Protein AF-0000000066664660 (afdb_homodimer)

Foldseek 3Di:
DFLVLFPDWDKDWDDPVLQDPVQWRDPVVVVVVVVCRVLVLLCVLLVDNPVPDQKDWDWDDKDKDFDAIHHPGWIKIKGWAWADDDFFKTKIKIWIWTDDPNGTHTGMIMIIMTGIAGPPPRHGGGDDPSSSVSRVVRHD/DFLVLFPDWDKDWDDPVLQDPVQWRDPVVVVVVVVCRVLVLLCVLLVDNPVPDQKDWDWDDKDKDFDAIHHPGWIKIKGWAWADDDFFKTKIKIWIWTDDPHGTHTGMIMIIMTGIAGPPPRHGGGDDPSSSVSRVVRHD

Secondary structure (DSSP, 8-state):
--GGG-SEEEEEE--GGGB-TTSSB-HHHHHHHHHHHHHHHHHHHHTS-GGGSSEEEEEEEEEEEE-S---TT-EEEEEEEEEEE-SSEEEEEEEEEEEETTEEEEEEEEEEEEEEEETTT--B-PPPHHHHHHHHTTB-/--GGG-SEEEEEE--GGGB-TTSSB-HHHHHHHHHHHHHHHHHHHHTS-GGGSSEEEEEEEEEEEE-S---TT-EEEEEEEEEEE-SSEEEEEEEEEEEETTEEEEEEEEEEEEEEEETTT--B-PPPHHHHHHHHTTB-

InterPro domains:
  IPR029069 HotDog domain superfamily [SSF54637] (4-136)
  IPR050563 4-hydroxybenzoyl-CoA thioesterase [PTHR31793] (8-135)

Radius of gyration: 19.33 Å; Cα contacts (8 Å, |Δi|>4): 594; chains: 2; bounding box: 51×51×38 Å

Nearest PDB structures (foldseek):
  5vpj-assembly1_A  TM=9.210E-01  e=1.682E-09  Actinomadura verrucosospora
  5vpj-assembly2_G  TM=9.086E-01  e=1.016E-09  Actinomadura verrucosospora
  5vpj-assembly2_H  TM=9.085E-01  e=9.609E-10  Actinomadura verrucosospora
  5vpj-assembly3_L  TM=8.983E-01  e=1.779E-09  Actinomadura verrucosospora
  2nuj-assembly1_A  TM=8.524E-01  e=1.881E-09  Jannaschia

Sequence (280 aa):
MTQQQYPVLWPMPTRWADNDHYGHVNNVTYYSYFDTAVNAWLMHATGTDIRELPALGVVAQTSCQYVGSLSFPDRLQVGLRISRLGRSSITYDLAIFREADNDLELAATGTFVHVYVDAESRKPVEIPAVIRTAAAQLTTMTQQQYPVLWPMPTRWADNDHYGHVNNVTYYSYFDTAVNAWLMHATGTDIRELPALGVVAQTSCQYVGSLSFPDRLQVGLRISRLGRSSITYDLAIFREADNDLELAATGTFVHVYVDAESRKPVEIPAVIRTAAAQLTT

Organism: Nocardia brasiliensis (strain ATCC 700358 / HUJEG-1) (NCBI:txid1133849)

pLDDT: mean 96.93, std 3.2, range [77.62, 98.94]

Structure (mmCIF, N/CA/C/O backbone):
data_AF-0000000066664660-model_v1
#
loop_
_entity.id
_entity.type
_entity.pdbx_description
1 polymer 'Putative acyl-CoA hydrolase'
#
loop_
_atom_site.group_PDB
_atom_site.id
_atom_site.type_symbol
_atom_site.label_atom_id
_atom_site.label_alt_id
_atom_site.label_comp_id
_atom_site.label_asym_id
_atom_site.label_entity_id
_atom_site.label_seq_id
_atom_site.pdbx_PDB_ins_code
_atom_site.Cartn_x
_atom_site.Cartn_y
_atom_site.Cartn_z
_atom_site.occupancy
_atom_site.B_iso_or_equiv
_atom_site.auth_seq_id
_atom_site.auth_comp_id
_atom_site.auth_asym_id
_atom_site.auth_atom_id
_atom_site.pdbx_PDB_model_num
ATOM 1 N N . MET A 1 1 ? 15.758 -14.43 2.016 1 77.62 1 MET A N 1
ATOM 2 C CA . MET A 1 1 ? 14.57 -14.805 1.255 1 77.62 1 MET A CA 1
ATOM 3 C C . MET A 1 1 ? 14.898 -14.969 -0.225 1 77.62 1 MET A C 1
ATOM 5 O O . MET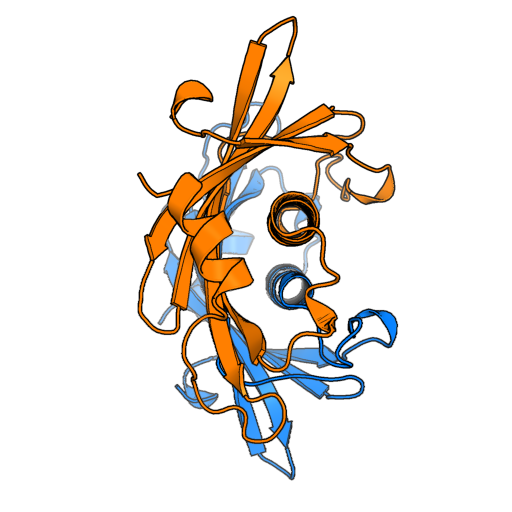 A 1 1 ? 15.422 -14.047 -0.857 1 77.62 1 MET A O 1
ATOM 9 N N . THR A 1 2 ? 14.641 -16.25 -0.696 1 89.44 2 THR A N 1
ATOM 10 C CA . THR A 1 2 ? 14.984 -16.562 -2.078 1 89.44 2 THR A CA 1
ATOM 11 C C . THR A 1 2 ? 13.742 -16.984 -2.857 1 89.44 2 THR A C 1
ATOM 13 O O . THR A 1 2 ? 12.695 -17.25 -2.27 1 89.44 2 THR A O 1
ATOM 16 N N . GLN A 1 3 ? 13.898 -16.938 -4.152 1 91.31 3 GLN A N 1
ATOM 17 C CA . GLN A 1 3 ? 12.797 -17.266 -5.047 1 91.31 3 GLN A CA 1
ATOM 18 C C . GLN A 1 3 ? 12.32 -18.703 -4.816 1 91.31 3 GLN A C 1
ATOM 20 O O . GLN A 1 3 ? 11.164 -19.031 -5.098 1 91.31 3 GLN A O 1
ATOM 25 N N . GLN A 1 4 ? 13.117 -19.547 -4.281 1 93 4 GLN A N 1
ATOM 26 C CA . GLN A 1 4 ? 12.781 -20.953 -4.094 1 93 4 GLN A CA 1
ATOM 27 C C . GLN A 1 4 ? 11.695 -21.125 -3.035 1 93 4 GLN A C 1
ATOM 29 O O . GLN A 1 4 ? 11.047 -22.188 -2.963 1 93 4 GLN A O 1
ATOM 34 N N . GLN A 1 5 ? 11.516 -20.125 -2.271 1 95.38 5 GLN A N 1
ATOM 35 C CA . GLN A 1 5 ? 10.555 -20.188 -1.18 1 95.38 5 GLN A CA 1
ATOM 36 C C . GLN A 1 5 ? 9.133 -19.938 -1.683 1 95.38 5 GLN A C 1
ATOM 38 O O . GLN A 1 5 ? 8.172 -20.047 -0.923 1 95.38 5 GLN A O 1
ATOM 43 N N . TYR A 1 6 ? 9.023 -19.609 -2.947 1 97.75 6 TYR A N 1
ATOM 44 C CA . TYR A 1 6 ? 7.727 -19.234 -3.506 1 97.75 6 TYR A CA 1
ATOM 45 C C . TYR A 1 6 ? 7.316 -20.188 -4.621 1 97.75 6 TYR A C 1
ATOM 47 O O . TYR A 1 6 ? 7.902 -20.172 -5.707 1 97.75 6 TYR A O 1
ATOM 55 N N . PRO A 1 7 ? 6.305 -20.953 -4.398 1 97.62 7 PRO A N 1
ATOM 56 C CA . PRO A 1 7 ? 5.879 -21.953 -5.387 1 97.62 7 PRO A CA 1
ATOM 57 C C . PRO A 1 7 ? 5.367 -21.312 -6.68 1 97.62 7 PRO A C 1
ATOM 59 O O . PRO A 1 7 ? 5.324 -21.984 -7.719 1 97.62 7 PRO A O 1
ATOM 62 N N . VAL A 1 8 ? 4.914 -20.078 -6.664 1 98.19 8 VAL A N 1
ATOM 63 C CA . VAL A 1 8 ? 4.457 -19.344 -7.84 1 98.19 8 VAL A CA 1
ATOM 64 C C . VAL A 1 8 ? 5.344 -18.125 -8.062 1 98.19 8 VAL A C 1
ATOM 66 O O . VAL A 1 8 ? 5.664 -17.406 -7.113 1 98.19 8 VAL A O 1
ATOM 69 N N . LEU A 1 9 ? 5.801 -17.938 -9.227 1 98.31 9 LEU A N 1
ATOM 70 C CA . LEU A 1 9 ? 6.406 -16.703 -9.719 1 98.31 9 LEU A CA 1
ATOM 71 C C . LEU A 1 9 ? 5.605 -16.125 -10.875 1 98.31 9 LEU A C 1
ATOM 73 O O . LEU A 1 9 ? 5.574 -16.703 -11.969 1 98.31 9 LEU A O 1
ATOM 77 N N . TRP A 1 10 ? 4.941 -15.008 -10.625 1 98.62 10 TRP A N 1
ATOM 78 C CA . TRP A 1 10 ? 4.07 -14.359 -11.609 1 98.62 10 TRP A CA 1
ATOM 79 C C . TRP A 1 10 ? 4.801 -13.227 -12.32 1 98.62 10 TRP A C 1
ATOM 81 O O . TRP A 1 10 ? 5.227 -12.258 -11.688 1 98.62 10 TRP A O 1
ATOM 91 N N . PRO A 1 11 ? 4.914 -13.305 -13.68 1 98.25 11 PRO A N 1
ATOM 92 C CA . PRO A 1 11 ? 5.617 -12.234 -14.391 1 98.25 11 PRO A CA 1
ATOM 93 C C . PRO A 1 11 ? 4.891 -10.898 -14.305 1 98.25 11 PRO A C 1
ATOM 95 O O . PRO A 1 11 ? 3.66 -10.844 -14.406 1 98.25 11 PRO A O 1
ATOM 98 N N . MET A 1 12 ? 5.676 -9.844 -14.07 1 97.62 12 MET A N 1
ATOM 99 C CA . MET A 1 12 ? 5.129 -8.5 -13.891 1 97.62 12 MET A CA 1
ATOM 100 C C . MET A 1 12 ? 6.027 -7.457 -14.547 1 97.62 12 MET A C 1
ATOM 102 O O . MET A 1 12 ? 7.07 -7.098 -14 1 97.62 12 MET A O 1
ATOM 106 N N . PRO A 1 13 ? 5.684 -6.961 -15.711 1 94.75 13 PRO A N 1
ATOM 107 C CA . PRO A 1 13 ? 6.492 -5.879 -16.266 1 94.75 13 PRO A CA 1
ATOM 108 C C . PRO A 1 13 ? 6.242 -4.539 -15.586 1 94.75 13 PRO A C 1
ATOM 110 O O . PRO A 1 13 ? 5.164 -4.32 -15.023 1 94.75 13 PRO A O 1
ATOM 113 N N . THR A 1 14 ? 7.246 -3.658 -15.602 1 98.5 14 THR A N 1
ATOM 114 C CA . THR A 1 14 ? 7.047 -2.271 -15.195 1 98.5 14 THR A CA 1
ATOM 115 C C . THR A 1 14 ? 6.488 -1.446 -16.359 1 98.5 14 THR A C 1
ATOM 117 O O . THR A 1 14 ? 6.59 -1.852 -17.516 1 98.5 14 THR A O 1
ATOM 120 N N . ARG A 1 15 ? 5.867 -0.389 -16.094 1 98.31 15 ARG A N 1
ATOM 121 C CA . ARG A 1 15 ? 5.359 0.571 -17.062 1 98.31 15 ARG A CA 1
ATOM 122 C C . ARG A 1 15 ? 6.078 1.911 -16.938 1 98.31 15 ARG A C 1
ATOM 124 O O . ARG A 1 15 ? 6.586 2.248 -15.867 1 98.31 15 ARG A O 1
ATOM 131 N N . TRP A 1 16 ? 6.043 2.719 -17.984 1 98.12 16 TRP A N 1
ATOM 132 C CA . TRP A 1 16 ? 6.668 4.039 -18 1 98.12 16 TRP A CA 1
ATOM 133 C C . TRP A 1 16 ? 6.172 4.895 -16.844 1 98.12 16 TRP A C 1
ATOM 135 O O . TRP A 1 16 ? 6.969 5.547 -16.156 1 98.12 16 TRP A O 1
ATOM 145 N N . ALA A 1 17 ? 4.934 4.84 -16.484 1 97.88 17 ALA A N 1
ATOM 146 C CA . ALA A 1 17 ? 4.297 5.711 -15.5 1 97.88 17 ALA A CA 1
ATOM 147 C C . ALA A 1 17 ? 4.535 5.203 -14.086 1 97.88 17 ALA A C 1
ATOM 149 O O . ALA A 1 17 ? 4.141 5.852 -13.109 1 97.88 17 ALA A O 1
ATOM 150 N N . ASP A 1 18 ? 5.211 4.035 -13.938 1 98.62 18 ASP A N 1
ATOM 151 C CA . ASP A 1 18 ? 5.477 3.494 -12.609 1 98.62 18 ASP A CA 1
ATOM 152 C C . ASP A 1 18 ? 6.543 4.316 -11.883 1 98.62 18 ASP A C 1
ATOM 154 O O . ASP A 1 18 ? 6.586 4.336 -10.648 1 98.62 18 ASP A O 1
ATOM 158 N N . ASN A 1 19 ? 7.43 4.973 -12.703 1 98.38 19 ASN A N 1
ATOM 159 C CA . ASN A 1 19 ? 8.508 5.766 -12.125 1 98.38 19 ASN A CA 1
ATOM 160 C C . ASN A 1 19 ? 8.016 7.117 -11.633 1 98.38 19 ASN A C 1
ATOM 162 O O . ASN A 1 19 ? 7.191 7.762 -12.289 1 98.38 19 ASN A O 1
ATOM 166 N N . ASP A 1 20 ? 8.562 7.469 -10.461 1 96.56 20 ASP A N 1
ATOM 167 C CA . ASP A 1 20 ? 8.211 8.789 -9.953 1 96.56 20 ASP A CA 1
ATOM 168 C C . ASP A 1 20 ? 9.32 9.797 -10.227 1 96.56 20 ASP A C 1
ATOM 170 O O . ASP A 1 20 ? 10.164 9.586 -11.102 1 96.56 20 ASP A O 1
ATOM 174 N N . HIS A 1 21 ? 9.258 10.969 -9.523 1 92.19 21 HIS A N 1
ATOM 175 C CA . HIS A 1 21 ? 10.156 12.086 -9.773 1 92.19 21 HIS A CA 1
ATOM 176 C C . HIS A 1 21 ? 11.609 11.688 -9.555 1 92.19 21 HIS A C 1
ATOM 178 O O . HIS A 1 21 ? 12.523 12.32 -10.094 1 92.19 21 HIS A O 1
ATOM 184 N N . TYR A 1 22 ? 11.875 10.586 -8.828 1 91.81 22 TYR A N 1
ATOM 185 C CA . TYR A 1 22 ? 13.242 10.164 -8.539 1 91.81 22 TYR A CA 1
ATOM 186 C C . TYR A 1 22 ? 13.727 9.133 -9.555 1 91.81 22 TYR A C 1
ATOM 188 O O . TYR A 1 22 ? 14.836 8.609 -9.438 1 91.81 22 TYR A O 1
ATOM 196 N N . GLY A 1 23 ? 12.836 8.789 -10.523 1 94.56 23 GLY A N 1
ATOM 197 C CA . GLY A 1 23 ? 13.219 7.859 -11.578 1 94.56 23 GLY A CA 1
ATOM 198 C C . GLY A 1 23 ? 13.125 6.406 -11.156 1 94.56 23 GLY A C 1
ATOM 199 O O . GLY A 1 23 ? 13.672 5.523 -11.82 1 94.56 23 GLY A O 1
ATOM 200 N N . HIS A 1 24 ? 12.516 6.191 -10.008 1 96.94 24 HIS A N 1
ATOM 201 C CA . HIS A 1 24 ? 12.289 4.844 -9.492 1 96.94 24 HIS A CA 1
ATOM 202 C C . HIS A 1 24 ? 10.805 4.527 -9.398 1 96.94 24 HIS A C 1
ATOM 204 O O . HIS A 1 24 ? 9.969 5.438 -9.352 1 96.94 24 HIS A O 1
ATOM 210 N N . VAL A 1 25 ? 10.484 3.277 -9.391 1 98.56 25 VAL A N 1
ATOM 211 C CA . VAL A 1 25 ? 9.102 2.873 -9.172 1 98.56 25 VAL A CA 1
ATOM 212 C C . VAL A 1 25 ? 8.617 3.398 -7.82 1 98.56 25 VAL A C 1
ATOM 214 O O . VAL A 1 25 ? 9.258 3.172 -6.793 1 98.56 25 VAL A O 1
ATOM 217 N N . ASN A 1 26 ? 7.523 4.07 -7.801 1 98.5 26 ASN A N 1
ATOM 218 C CA . ASN A 1 26 ? 6.938 4.609 -6.578 1 98.5 26 ASN A CA 1
ATOM 219 C C . ASN A 1 26 ? 6.496 3.496 -5.633 1 98.5 26 ASN A C 1
ATOM 221 O O . ASN A 1 26 ? 5.973 2.469 -6.074 1 98.5 26 ASN A O 1
ATOM 225 N N . ASN A 1 27 ? 6.688 3.748 -4.355 1 98.44 27 ASN A N 1
ATOM 226 C CA . ASN A 1 27 ? 6.344 2.756 -3.34 1 98.44 27 ASN A CA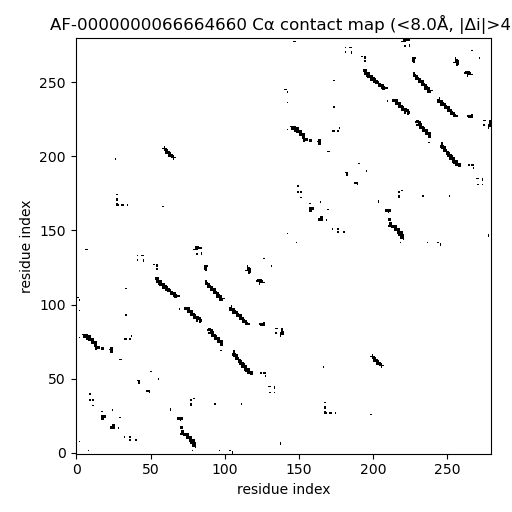 1
ATOM 227 C C . ASN A 1 27 ? 4.895 2.299 -3.473 1 98.44 27 ASN A C 1
ATOM 229 O O . ASN A 1 27 ? 4.578 1.14 -3.197 1 98.44 27 ASN A O 1
ATOM 233 N N . VAL A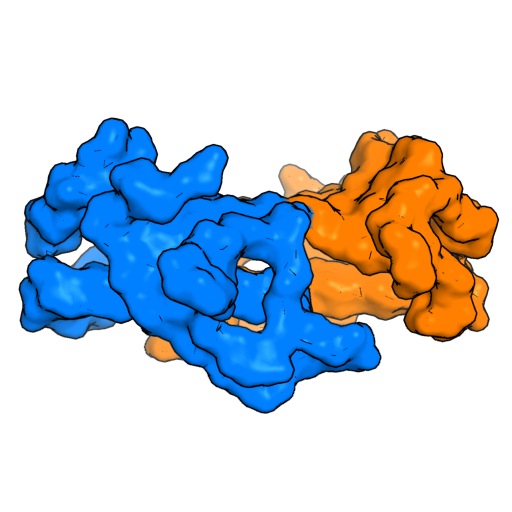 1 28 ? 3.98 3.15 -3.867 1 98.75 28 VAL A N 1
ATOM 234 C CA . VAL A 1 28 ? 2.562 2.842 -4.016 1 98.75 28 VAL A CA 1
ATOM 235 C C . VAL A 1 28 ? 2.379 1.751 -5.07 1 98.75 28 VAL A C 1
ATOM 237 O O . VAL A 1 28 ? 1.567 0.839 -4.895 1 98.75 28 VAL A O 1
ATOM 240 N N . THR A 1 29 ? 3.131 1.832 -6.125 1 98.81 29 THR A N 1
ATOM 241 C CA . THR A 1 29 ? 2.979 0.97 -7.293 1 98.81 29 THR A CA 1
ATOM 242 C C . THR A 1 29 ? 3.273 -0.483 -6.934 1 98.81 29 THR A C 1
ATOM 244 O O . THR A 1 29 ? 2.684 -1.401 -7.504 1 98.81 29 THR A O 1
ATOM 247 N N . TYR A 1 30 ? 4.141 -0.744 -5.945 1 98.88 30 TYR A N 1
ATOM 248 C CA . TYR A 1 30 ? 4.449 -2.1 -5.504 1 98.88 30 TYR A CA 1
ATOM 249 C C . TYR A 1 30 ? 3.178 -2.85 -5.121 1 98.88 30 TYR A C 1
ATOM 251 O O . TYR A 1 30 ? 3.037 -4.039 -5.422 1 98.88 30 TYR A O 1
ATOM 259 N N . TYR A 1 31 ? 2.256 -2.152 -4.512 1 98.88 31 TYR A N 1
ATOM 260 C CA . TYR A 1 31 ? 1.005 -2.777 -4.098 1 98.88 31 TYR A CA 1
ATOM 261 C C . TYR A 1 31 ? 0.148 -3.135 -5.309 1 98.88 31 TYR A C 1
ATOM 263 O O . TYR A 1 31 ? -0.639 -4.082 -5.258 1 98.88 31 TYR A O 1
ATOM 271 N N . SER A 1 32 ? 0.242 -2.361 -6.379 1 98.69 32 SER A N 1
ATOM 272 C CA . SER A 1 32 ? -0.466 -2.736 -7.598 1 98.69 32 SER A CA 1
ATOM 273 C C . SER A 1 32 ? 0.069 -4.047 -8.164 1 98.69 32 SER A C 1
ATOM 275 O O . SER A 1 32 ? -0.686 -4.836 -8.742 1 98.69 32 SER A O 1
ATOM 277 N N . TYR A 1 33 ? 1.39 -4.258 -8 1 98.88 33 TYR A N 1
ATOM 278 C CA . TYR A 1 33 ? 1.966 -5.531 -8.414 1 98.88 33 TYR A CA 1
ATOM 279 C C . TYR A 1 33 ? 1.41 -6.68 -7.586 1 98.88 33 TYR A C 1
ATOM 281 O O . TYR A 1 33 ? 1.044 -7.727 -8.133 1 98.88 33 TYR A O 1
ATOM 289 N N . PHE A 1 34 ? 1.324 -6.488 -6.23 1 98.81 34 PHE A N 1
ATOM 290 C CA . PHE A 1 34 ? 0.75 -7.496 -5.352 1 98.81 34 PHE A CA 1
ATOM 291 C C . PHE A 1 34 ? -0.686 -7.812 -5.754 1 98.81 34 PHE A C 1
ATOM 293 O O . PHE A 1 34 ? -1.033 -8.977 -5.973 1 98.81 34 PHE A O 1
ATOM 300 N N . ASP A 1 35 ? -1.459 -6.746 -5.855 1 98.5 35 ASP A N 1
ATOM 301 C CA . ASP A 1 35 ? -2.879 -6.848 -6.18 1 98.5 35 ASP A CA 1
ATOM 302 C C . ASP A 1 35 ? -3.09 -7.594 -7.496 1 98.5 35 ASP A C 1
ATOM 304 O O . ASP A 1 35 ? -3.871 -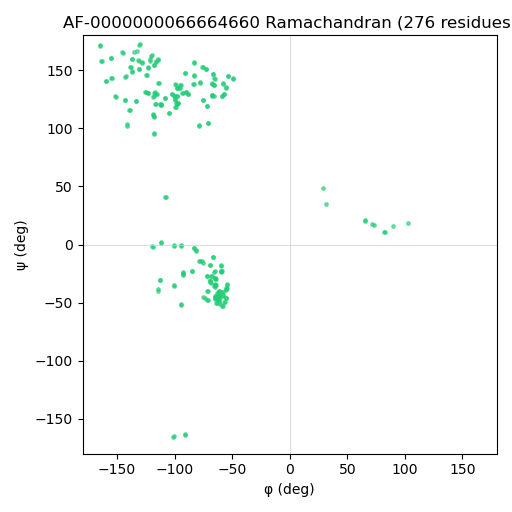8.547 -7.559 1 98.5 35 ASP A O 1
ATOM 308 N N . THR A 1 36 ? -2.389 -7.207 -8.523 1 98.38 36 THR A N 1
ATOM 309 C CA . THR A 1 36 ? -2.51 -7.801 -9.852 1 98.38 36 THR A CA 1
ATOM 310 C C . THR A 1 36 ? -2.08 -9.266 -9.828 1 98.38 36 THR A C 1
ATOM 312 O O . THR A 1 36 ? -2.787 -10.133 -10.352 1 98.38 36 THR A O 1
ATOM 315 N N . ALA A 1 37 ? -0.934 -9.578 -9.195 1 98.75 37 ALA A N 1
ATOM 316 C CA . ALA A 1 37 ? -0.397 -10.938 -9.188 1 98.75 37 ALA A CA 1
ATOM 317 C C . ALA A 1 37 ? -1.345 -11.898 -8.477 1 98.75 37 ALA A C 1
ATOM 319 O O . ALA A 1 37 ? -1.631 -12.984 -8.984 1 98.75 37 ALA A O 1
ATOM 320 N N . VAL A 1 38 ? -1.839 -11.516 -7.293 1 98.56 38 VAL A N 1
ATOM 321 C CA . VAL A 1 38 ? -2.719 -12.367 -6.504 1 98.56 38 VAL A CA 1
ATOM 322 C C . VAL A 1 38 ? -3.992 -12.672 -7.293 1 98.56 38 VAL A C 1
ATOM 324 O O . VAL A 1 38 ? -4.367 -13.828 -7.465 1 98.56 38 VAL A O 1
ATOM 327 N N . ASN A 1 39 ? -4.613 -11.609 -7.801 1 98.06 39 ASN A N 1
ATOM 328 C CA . ASN A 1 39 ? -5.898 -11.797 -8.469 1 98.06 39 ASN A CA 1
ATOM 329 C C . ASN A 1 39 ? -5.734 -12.5 -9.812 1 98.06 39 ASN A C 1
ATOM 331 O O . ASN A 1 39 ? -6.566 -13.336 -10.188 1 98.06 39 ASN A O 1
ATOM 335 N N . ALA A 1 40 ? -4.688 -12.156 -10.57 1 98.31 40 ALA A N 1
ATOM 336 C CA . ALA A 1 40 ? -4.418 -12.844 -11.828 1 98.31 40 ALA A CA 1
ATOM 337 C C . ALA A 1 40 ? -4.145 -14.328 -11.602 1 98.31 40 ALA A C 1
ATOM 339 O O . ALA A 1 40 ? -4.652 -15.18 -12.336 1 98.31 40 ALA A O 1
ATOM 340 N N . TRP A 1 41 ? -3.354 -14.656 -10.578 1 98.69 41 TRP A N 1
ATOM 341 C CA . TRP A 1 41 ? -3.074 -16.047 -10.273 1 98.69 41 TRP A CA 1
ATOM 342 C C . TRP A 1 41 ? -4.352 -16.797 -9.898 1 98.69 41 TRP A C 1
ATOM 344 O O . TRP A 1 41 ? -4.582 -17.906 -10.352 1 98.69 41 TRP A O 1
ATOM 354 N N . LEU A 1 42 ? -5.156 -16.188 -9.008 1 98.25 42 LEU A N 1
ATOM 355 C CA . LEU A 1 42 ? -6.406 -16.828 -8.602 1 98.25 42 LEU A CA 1
ATOM 356 C C . LEU A 1 42 ? -7.27 -17.156 -9.812 1 98.25 42 LEU A C 1
ATOM 358 O O . LEU A 1 42 ? -7.84 -18.234 -9.898 1 98.25 42 LEU A O 1
ATOM 362 N N . MET A 1 43 ? -7.402 -16.172 -10.734 1 98.19 43 MET A N 1
ATOM 363 C CA . MET A 1 43 ? -8.203 -16.422 -11.93 1 98.19 43 MET A CA 1
ATOM 364 C C . MET A 1 43 ? -7.613 -17.547 -12.766 1 98.19 43 MET A C 1
ATOM 366 O O . MET A 1 43 ? -8.344 -18.406 -13.273 1 98.19 43 MET A O 1
ATOM 370 N N . HIS A 1 44 ? -6.324 -17.547 -12.898 1 98.44 44 HIS A N 1
ATOM 371 C CA . HIS A 1 44 ? -5.629 -18.594 -13.648 1 98.44 44 HIS A CA 1
ATOM 372 C C . HIS A 1 44 ? -5.812 -19.953 -12.992 1 98.44 44 HIS A C 1
ATOM 374 O O . HIS A 1 44 ? -6.207 -20.922 -13.648 1 98.44 44 HIS A O 1
ATOM 380 N N . ALA A 1 45 ? -5.566 -20.062 -11.711 1 98.12 45 ALA A N 1
ATOM 381 C CA . ALA A 1 45 ? -5.559 -21.312 -10.969 1 98.12 45 ALA A CA 1
ATOM 382 C C . ALA A 1 45 ? -6.965 -21.906 -10.867 1 98.12 45 ALA A C 1
ATOM 384 O O . ALA A 1 45 ? -7.137 -23.125 -10.844 1 98.12 45 ALA A O 1
ATOM 385 N N . THR A 1 46 ? -7.961 -21.047 -10.797 1 97.62 46 THR A N 1
ATOM 386 C CA . THR A 1 46 ? -9.328 -21.516 -10.609 1 97.62 46 THR A CA 1
ATOM 387 C C . THR A 1 46 ? -10.023 -21.703 -11.953 1 97.62 46 THR A C 1
ATOM 389 O O . THR A 1 46 ? -11.023 -22.422 -12.039 1 97.62 46 THR A O 1
ATOM 392 N N . GLY A 1 47 ? -9.57 -21.031 -12.961 1 97.56 47 GLY A N 1
ATOM 393 C CA . GLY A 1 47 ? -10.211 -21.062 -14.266 1 97.56 47 GLY A CA 1
ATOM 394 C C . GLY A 1 47 ? -11.531 -20.328 -14.305 1 97.56 47 GLY A C 1
ATOM 395 O O . GLY A 1 47 ? -12.383 -20.594 -15.156 1 97.56 47 GLY A O 1
ATOM 396 N N . THR A 1 48 ? -11.773 -19.469 -13.328 1 95.38 48 THR A N 1
ATOM 397 C CA . THR A 1 48 ? -13.031 -18.734 -13.25 1 95.38 48 THR A CA 1
ATOM 398 C C . THR A 1 48 ? -12.781 -17.25 -13.023 1 95.38 48 THR A C 1
ATOM 400 O O . THR A 1 48 ? -11.719 -16.859 -12.531 1 95.38 48 THR A O 1
ATOM 403 N N . ASP A 1 49 ? -13.711 -16.422 -13.516 1 96.38 49 ASP A N 1
ATOM 404 C CA . ASP A 1 49 ? -13.703 -15.016 -13.141 1 96.38 49 ASP A CA 1
ATOM 405 C C . ASP A 1 49 ? -14.133 -14.828 -11.688 1 96.38 49 ASP A C 1
ATOM 407 O O . ASP A 1 49 ? -15.32 -14.906 -11.367 1 96.38 49 ASP A O 1
ATOM 411 N N . ILE A 1 50 ? -13.148 -14.547 -10.82 1 93.75 50 ILE A N 1
ATOM 412 C CA . ILE A 1 50 ? -13.367 -14.531 -9.383 1 93.75 50 ILE A CA 1
ATOM 413 C C . ILE A 1 50 ? -14.312 -13.383 -9.016 1 93.75 50 ILE A C 1
ATOM 415 O O . ILE A 1 50 ? -14.867 -13.359 -7.914 1 93.75 50 ILE A O 1
ATOM 419 N N . ARG A 1 51 ? -14.625 -12.484 -9.883 1 92.94 51 ARG A N 1
ATOM 420 C CA . ARG A 1 51 ? -15.516 -11.359 -9.641 1 92.94 51 ARG A CA 1
ATOM 421 C C . ARG A 1 51 ? -16.984 -11.797 -9.695 1 92.94 51 ARG A C 1
ATOM 423 O O . ARG A 1 51 ? -17.875 -11.07 -9.258 1 92.94 51 ARG A O 1
ATOM 430 N N . GLU A 1 52 ? -17.188 -12.945 -10.203 1 91.38 52 GLU A N 1
ATOM 431 C CA . GLU A 1 52 ? -18.547 -13.461 -10.406 1 91.38 52 GLU A CA 1
ATOM 432 C C . GLU A 1 52 ? -18.938 -14.438 -9.305 1 91.38 52 GLU A C 1
ATOM 434 O O . GLU A 1 52 ? -20.047 -14.953 -9.289 1 91.38 52 GLU A O 1
ATOM 439 N N . LEU A 1 53 ? -18.047 -14.664 -8.43 1 92.75 53 LEU A N 1
ATOM 440 C CA . LEU A 1 53 ? -18.359 -15.547 -7.305 1 92.75 53 LEU A CA 1
ATOM 441 C C . LEU A 1 53 ? -19.297 -14.867 -6.32 1 92.75 53 LEU A C 1
ATOM 443 O O . LEU A 1 53 ? -19.297 -13.641 -6.207 1 92.75 53 LEU A O 1
ATOM 447 N N . PRO A 1 54 ? -20.078 -15.68 -5.66 1 91.75 54 PRO A N 1
ATOM 448 C CA . PRO A 1 54 ? -21.016 -15.094 -4.699 1 91.75 54 PRO A CA 1
ATOM 449 C C . PRO A 1 54 ? -20.312 -14.414 -3.527 1 91.75 54 PRO A C 1
ATOM 451 O O . PRO A 1 54 ? -20.875 -13.508 -2.904 1 91.75 54 PRO A O 1
ATOM 454 N N . ALA A 1 55 ? -19.141 -14.875 -3.176 1 95.25 55 ALA A N 1
ATOM 455 C CA . ALA A 1 55 ? -18.344 -14.266 -2.109 1 95.25 55 ALA A CA 1
ATOM 456 C C . ALA A 1 55 ? -17.281 -13.352 -2.68 1 95.25 55 ALA A C 1
ATOM 458 O O . ALA A 1 55 ? -16.625 -13.68 -3.678 1 95.25 55 ALA A O 1
ATOM 459 N N . LEU A 1 56 ? -17.125 -12.188 -2.031 1 93.88 56 LEU A N 1
ATOM 460 C CA . LEU A 1 56 ? -16.109 -11.211 -2.41 1 93.88 56 LEU A CA 1
ATOM 461 C C . LEU A 1 56 ? -14.883 -11.344 -1.517 1 93.88 56 LEU A C 1
ATOM 463 O O . LEU A 1 56 ? -15.008 -11.469 -0.296 1 93.88 56 LEU A O 1
ATOM 467 N N . GLY A 1 57 ? -13.727 -11.461 -2.111 1 96.56 57 GLY A N 1
ATOM 468 C CA . GLY A 1 57 ? -12.492 -11.32 -1.348 1 96.56 57 GLY A CA 1
ATOM 469 C C . GLY A 1 57 ? -12.117 -9.883 -1.067 1 96.56 57 GLY A C 1
ATOM 470 O O . GLY A 1 57 ? -11.555 -9.203 -1.929 1 96.56 57 GLY A O 1
ATOM 471 N N . VAL A 1 58 ? -12.336 -9.367 0.106 1 97.31 58 VAL A N 1
ATOM 472 C CA . VAL A 1 58 ? -12.031 -7.984 0.467 1 97.31 58 VAL A CA 1
ATOM 473 C C . VAL A 1 58 ? -10.648 -7.914 1.122 1 97.31 58 VAL A C 1
ATOM 475 O O . VAL A 1 58 ? -10.281 -8.797 1.902 1 97.31 58 VAL A O 1
ATOM 478 N N . VAL A 1 59 ? -9.93 -6.938 0.741 1 98.44 59 VAL A N 1
ATOM 479 C CA . VAL A 1 59 ? -8.609 -6.762 1.338 1 98.44 59 VAL A CA 1
ATOM 480 C C . VAL A 1 59 ? -8.75 -6.191 2.748 1 98.44 59 VAL A C 1
ATOM 482 O O . VAL A 1 59 ? -9.328 -5.117 2.936 1 98.44 59 VAL A O 1
ATOM 485 N N . ALA A 1 60 ? -8.172 -6.891 3.721 1 98.62 60 ALA A N 1
ATOM 486 C CA . ALA A 1 60 ? -8.273 -6.48 5.117 1 98.62 60 ALA A CA 1
ATOM 487 C C . ALA A 1 60 ? -7.004 -5.762 5.574 1 98.62 60 ALA A C 1
ATOM 489 O O . ALA A 1 60 ? -7.062 -4.863 6.418 1 98.62 60 ALA A O 1
ATOM 490 N N . GLN A 1 61 ? -5.906 -6.195 5.059 1 98.81 61 GLN A N 1
ATOM 491 C CA . GLN A 1 61 ? -4.613 -5.645 5.453 1 98.81 61 GLN A CA 1
ATOM 492 C C . GLN A 1 61 ? -3.547 -5.938 4.402 1 98.81 61 GLN A C 1
ATOM 494 O O . GLN A 1 61 ? -3.514 -7.031 3.832 1 98.81 61 GLN A O 1
ATOM 499 N N . THR A 1 62 ? -2.695 -4.988 4.156 1 98.88 62 THR A N 1
ATOM 500 C CA . THR A 1 62 ? -1.51 -5.199 3.332 1 98.88 62 THR A CA 1
ATOM 501 C C . THR A 1 62 ? -0.29 -4.535 3.961 1 98.88 62 THR A C 1
ATOM 503 O O . THR A 1 62 ? -0.426 -3.648 4.805 1 98.88 62 THR A O 1
ATOM 506 N N . SER A 1 63 ? 0.866 -4.961 3.584 1 98.94 63 SER A N 1
ATOM 507 C CA . SER A 1 63 ? 2.127 -4.355 3.998 1 98.94 63 SER A CA 1
ATOM 508 C C . SER A 1 63 ? 3.234 -4.633 2.988 1 98.94 63 SER A C 1
ATOM 510 O O . SER A 1 63 ? 3.133 -5.566 2.189 1 98.94 63 SER A O 1
ATOM 512 N N . CYS A 1 64 ? 4.23 -3.857 3.055 1 98.94 64 CYS A N 1
ATOM 513 C CA . CYS A 1 64 ? 5.375 -4.02 2.164 1 98.94 64 CYS A CA 1
ATOM 514 C C . CYS A 1 64 ? 6.652 -3.516 2.822 1 98.94 64 CYS A C 1
ATOM 516 O O . CYS A 1 64 ? 6.672 -2.43 3.404 1 98.94 64 CYS A O 1
ATOM 518 N N . GLN A 1 65 ? 7.629 -4.301 2.846 1 98.88 65 GLN A N 1
ATOM 519 C CA . GLN A 1 65 ? 8.992 -3.902 3.16 1 98.88 65 GLN A CA 1
ATOM 520 C C . GLN A 1 65 ? 9.828 -3.736 1.891 1 98.88 65 GLN A C 1
ATOM 522 O O . GLN A 1 65 ? 9.898 -4.648 1.064 1 98.88 65 GLN A O 1
ATOM 527 N N . TYR A 1 66 ? 10.453 -2.625 1.765 1 98.56 66 TYR A N 1
ATOM 528 C CA . TYR A 1 66 ? 11.219 -2.316 0.565 1 98.56 66 TYR A CA 1
ATOM 529 C C . TYR A 1 66 ? 12.711 -2.568 0.79 1 98.56 66 TYR A C 1
ATOM 531 O O . TYR A 1 66 ? 13.312 -1.982 1.69 1 98.56 66 TYR A O 1
ATOM 539 N N . VAL A 1 67 ? 13.25 -3.381 -0.078 1 96.88 67 VAL A N 1
ATOM 540 C CA . VAL A 1 67 ? 14.625 -3.844 0.124 1 96.88 67 VAL A CA 1
ATOM 541 C C . VAL A 1 67 ? 15.516 -3.297 -0.984 1 96.88 67 VAL A C 1
ATOM 543 O O . VAL A 1 67 ? 16.688 -2.963 -0.742 1 96.88 67 VAL A O 1
ATOM 546 N N . GLY A 1 68 ? 15.008 -3.283 -2.129 1 95.75 68 GLY A N 1
ATOM 547 C CA . GLY A 1 68 ? 15.75 -2.809 -3.289 1 95.75 68 GLY A CA 1
ATOM 548 C C . GLY A 1 68 ? 14.922 -1.942 -4.215 1 95.75 68 GLY A C 1
ATOM 549 O O . GLY A 1 68 ? 13.703 -2.129 -4.324 1 95.75 68 GLY A O 1
ATOM 550 N N . SER A 1 69 ? 15.594 -1.025 -4.949 1 95.81 69 SER A N 1
ATOM 551 C CA . SER A 1 69 ? 14.914 -0.095 -5.84 1 95.81 69 SER A CA 1
ATOM 552 C C . SER A 1 69 ? 14.617 -0.742 -7.191 1 95.81 69 SER A C 1
ATOM 554 O O . SER A 1 69 ? 15.383 -1.58 -7.664 1 95.81 69 SER A O 1
ATOM 556 N N . LEU A 1 70 ? 13.5 -0.392 -7.793 1 98.25 70 LEU A N 1
ATOM 557 C CA . LEU A 1 70 ? 13.086 -0.801 -9.133 1 98.25 70 LEU A CA 1
ATOM 558 C C . LEU A 1 70 ? 12.945 0.408 -10.047 1 98.25 70 LEU A C 1
ATOM 560 O O . LEU A 1 70 ? 12.719 1.526 -9.578 1 98.25 70 LEU A O 1
ATOM 564 N N . SER A 1 71 ? 13.094 0.188 -11.352 1 98.38 71 SER A N 1
ATOM 565 C CA . SER A 1 71 ? 12.898 1.241 -12.344 1 98.38 71 SER A CA 1
ATOM 566 C C . SER A 1 71 ? 12.516 0.66 -13.695 1 98.38 71 SER A C 1
ATOM 568 O O . SER A 1 71 ? 13.062 -0.364 -14.117 1 98.38 71 SER A O 1
ATOM 570 N N . PHE A 1 72 ? 11.625 1.408 -14.344 1 98.56 72 PHE A N 1
ATOM 571 C CA . PHE A 1 72 ? 11.367 1.051 -15.727 1 98.56 72 PHE A CA 1
ATOM 572 C C . PHE A 1 72 ? 12.664 1.033 -16.531 1 98.56 72 PHE A C 1
ATOM 574 O O . PHE A 1 72 ? 13.492 1.936 -16.406 1 98.56 72 PHE A O 1
ATOM 581 N N . PRO A 1 73 ? 12.82 0.032 -17.312 1 97.88 73 PRO A N 1
ATOM 582 C CA . PRO A 1 73 ? 11.906 -1.027 -17.734 1 97.88 73 PRO A CA 1
ATOM 583 C C . PRO A 1 73 ? 12.227 -2.377 -17.094 1 97.88 73 PRO A C 1
ATOM 585 O O . PRO A 1 73 ? 12.156 -3.412 -17.766 1 97.88 73 PRO A O 1
ATOM 588 N N . ASP A 1 74 ? 12.562 -2.385 -15.836 1 97.94 74 ASP A N 1
ATOM 589 C CA . ASP A 1 74 ? 12.859 -3.637 -15.148 1 97.94 74 ASP A CA 1
ATOM 590 C C . ASP A 1 74 ? 11.766 -4.672 -15.406 1 97.94 74 ASP A C 1
ATOM 592 O O . ASP A 1 74 ? 10.578 -4.34 -15.445 1 97.94 74 ASP A O 1
ATOM 596 N N . ARG A 1 75 ? 12.109 -5.91 -15.555 1 97.69 75 ARG A N 1
ATOM 597 C CA . ARG A 1 75 ? 11.203 -7.055 -15.555 1 97.69 75 ARG A CA 1
ATOM 598 C C . ARG A 1 75 ? 11.133 -7.695 -14.172 1 97.69 75 ARG A C 1
ATOM 600 O O . ARG A 1 75 ? 12.164 -7.914 -13.531 1 97.69 75 ARG A O 1
ATOM 607 N N . LEU A 1 76 ? 9.914 -8 -13.734 1 98.56 76 LEU A N 1
ATOM 608 C CA . LEU A 1 76 ? 9.734 -8.461 -12.359 1 98.56 76 LEU A CA 1
ATOM 609 C C . LEU A 1 76 ? 9.047 -9.82 -12.336 1 98.56 76 LEU A C 1
ATOM 611 O O . LEU A 1 76 ? 8.328 -10.18 -13.273 1 98.56 76 LEU A O 1
ATOM 615 N N . GLN A 1 77 ? 9.344 -10.555 -11.273 1 98.62 77 GLN A N 1
ATOM 616 C CA . GLN A 1 77 ? 8.586 -11.727 -10.859 1 98.62 77 GLN A CA 1
ATOM 617 C C . GLN A 1 77 ? 7.996 -11.531 -9.461 1 98.62 77 GLN A C 1
ATOM 619 O O . GLN A 1 77 ? 8.719 -11.195 -8.523 1 98.62 77 GLN A O 1
ATOM 624 N N . VAL A 1 78 ? 6.707 -11.742 -9.375 1 98.81 78 VAL A N 1
ATOM 625 C CA . VAL A 1 78 ? 6.074 -11.68 -8.062 1 98.81 78 VAL A CA 1
ATOM 626 C C . VAL A 1 78 ? 5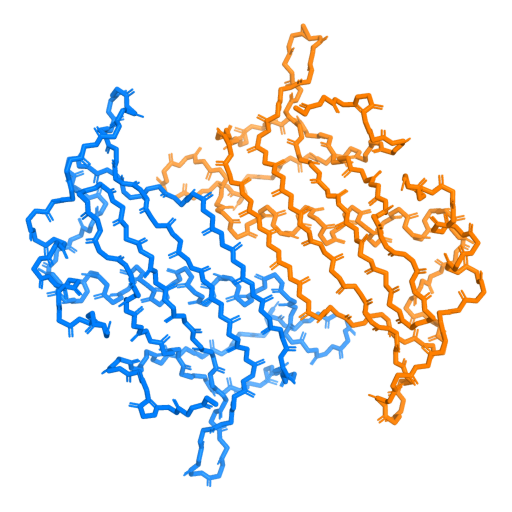.887 -13.086 -7.504 1 98.81 78 VAL A C 1
ATOM 628 O O . VAL A 1 78 ? 5.18 -13.906 -8.094 1 98.81 78 VAL A O 1
ATOM 631 N N . GLY A 1 79 ? 6.555 -13.305 -6.355 1 98.69 79 GLY A N 1
ATOM 632 C CA . GLY A 1 79 ? 6.406 -14.586 -5.68 1 98.69 79 GLY A CA 1
ATOM 633 C C . GLY A 1 79 ? 5.18 -14.648 -4.785 1 98.69 79 GLY A C 1
ATOM 634 O O . GLY A 1 79 ? 4.879 -13.688 -4.074 1 98.69 79 GLY A O 1
ATOM 635 N N . LEU A 1 80 ? 4.48 -15.789 -4.836 1 98.69 80 LEU A N 1
ATOM 636 C CA . LEU A 1 80 ? 3.287 -16 -4.02 1 98.69 80 LEU A CA 1
ATOM 637 C C . LEU A 1 80 ? 3.418 -17.266 -3.188 1 98.69 80 LEU A C 1
ATOM 639 O O . LEU A 1 80 ? 3.797 -18.328 -3.709 1 98.69 80 LEU A O 1
ATOM 643 N N . ARG A 1 81 ? 3.143 -17.125 -1.983 1 98.5 81 ARG A N 1
ATOM 644 C CA . ARG A 1 81 ? 2.869 -18.25 -1.098 1 98.5 81 ARG A CA 1
ATOM 645 C C . ARG A 1 81 ? 1.812 -17.891 -0.06 1 98.5 81 ARG A C 1
ATOM 647 O O . ARG A 1 81 ? 1.454 -16.719 0.085 1 98.5 81 ARG A O 1
ATOM 654 N N . ILE A 1 82 ? 1.229 -18.875 0.613 1 98.69 82 ILE A N 1
ATOM 655 C CA . ILE A 1 82 ? 0.18 -18.625 1.597 1 98.69 82 ILE A CA 1
ATOM 656 C C . ILE A 1 82 ? 0.655 -19.062 2.979 1 98.69 82 ILE A C 1
ATOM 658 O O . ILE A 1 82 ? 1.004 -20.234 3.178 1 98.69 82 ILE A O 1
ATOM 662 N N . SER A 1 83 ? 0.668 -18.141 3.873 1 98.5 83 SER A N 1
ATOM 663 C CA . SER A 1 83 ? 1.143 -18.438 5.223 1 98.5 83 SER A CA 1
ATOM 664 C C . SER A 1 83 ? -0.008 -18.844 6.137 1 98.5 83 SER A C 1
ATOM 666 O O . SER A 1 83 ? 0.201 -19.516 7.141 1 98.5 83 SER A O 1
ATOM 668 N N . ARG A 1 84 ? -1.214 -18.391 5.824 1 98.62 84 ARG A N 1
ATOM 669 C CA . ARG A 1 84 ? -2.389 -18.75 6.613 1 98.62 84 ARG A CA 1
ATOM 670 C C . ARG A 1 84 ? -3.611 -18.938 5.723 1 98.62 84 ARG A C 1
ATOM 672 O O . ARG A 1 84 ? -3.949 -18.062 4.926 1 98.62 84 ARG A O 1
ATOM 679 N N . LEU A 1 85 ? -4.18 -20.031 5.832 1 98.75 85 LEU A N 1
ATOM 680 C CA . LEU A 1 85 ? -5.445 -20.359 5.188 1 98.75 85 LEU A CA 1
ATOM 681 C C . LEU A 1 85 ? -6.52 -20.656 6.227 1 98.75 85 LEU A C 1
ATOM 683 O O . LEU A 1 85 ? -6.621 -21.797 6.711 1 98.75 85 LEU A O 1
ATOM 687 N N . GLY A 1 86 ? -7.305 -19.672 6.562 1 98.5 86 GLY A N 1
ATOM 688 C CA . GLY A 1 86 ? -8.336 -19.812 7.574 1 98.5 86 GLY A CA 1
ATOM 689 C C . GLY A 1 86 ? -9.68 -20.234 7.004 1 98.5 86 GLY A C 1
ATOM 690 O O . GLY A 1 86 ? -9.75 -20.75 5.883 1 98.5 86 GLY A O 1
ATOM 691 N N . ARG A 1 87 ? -10.68 -20.031 7.816 1 98.44 87 ARG A N 1
ATOM 692 C CA . ARG A 1 87 ? -12.023 -20.359 7.367 1 98.44 87 ARG A CA 1
ATOM 693 C C . ARG A 1 87 ? -12.539 -19.312 6.383 1 98.44 87 ARG A C 1
ATOM 695 O O . ARG A 1 87 ? -13.078 -19.656 5.328 1 98.44 87 ARG A O 1
ATOM 702 N N . SER A 1 88 ? -12.328 -18.016 6.738 1 98.69 88 SER A N 1
ATOM 703 C CA . SER A 1 88 ? -12.883 -16.953 5.922 1 98.69 88 SER A CA 1
ATOM 704 C C . SER A 1 88 ? -11.781 -16.047 5.359 1 98.69 88 SER A C 1
ATOM 706 O O . SER A 1 88 ? -12.055 -15.133 4.59 1 98.69 88 SER A O 1
ATOM 708 N N . SER A 1 89 ? -10.5 -16.375 5.742 1 98.81 89 SER A N 1
ATOM 709 C CA . SER A 1 89 ? -9.445 -15.438 5.348 1 98.81 89 SER A CA 1
ATOM 710 C C . SER A 1 89 ? -8.219 -16.188 4.832 1 98.81 89 SER A C 1
ATOM 712 O O . SER A 1 89 ? -7.969 -17.328 5.223 1 98.81 89 SER A O 1
ATOM 714 N N . ILE A 1 90 ? -7.543 -15.562 3.934 1 98.81 90 ILE A N 1
ATOM 715 C CA . ILE A 1 90 ? -6.273 -16.031 3.391 1 98.81 90 ILE A CA 1
ATOM 716 C C . ILE A 1 90 ? -5.203 -14.961 3.59 1 98.81 90 ILE A C 1
ATOM 718 O O . ILE A 1 90 ? -5.43 -13.781 3.309 1 98.81 90 ILE A O 1
ATOM 722 N N . THR A 1 91 ? -4.051 -15.305 4.117 1 98.88 91 THR A N 1
ATOM 723 C CA . THR A 1 91 ? -2.883 -14.43 4.168 1 98.88 91 THR A CA 1
ATOM 724 C C . THR A 1 91 ? -1.845 -14.852 3.133 1 98.88 91 THR A C 1
ATOM 726 O O . THR A 1 91 ? -1.251 -15.93 3.242 1 98.88 91 THR A O 1
ATOM 729 N N . TYR A 1 92 ? -1.638 -14.023 2.152 1 98.81 92 TYR A N 1
ATOM 730 C CA . TYR A 1 92 ? -0.583 -14.211 1.162 1 98.81 92 TYR A CA 1
ATOM 731 C C . TYR A 1 92 ? 0.722 -13.578 1.631 1 98.81 92 TYR A C 1
ATOM 733 O O . TYR A 1 92 ? 0.735 -12.422 2.074 1 98.81 92 TYR A O 1
ATOM 741 N N . ASP A 1 93 ? 1.818 -14.312 1.589 1 98.75 93 ASP A N 1
ATOM 742 C CA . ASP A 1 93 ? 3.178 -13.789 1.674 1 98.75 93 ASP A CA 1
ATOM 743 C C . ASP A 1 93 ? 3.789 -13.617 0.285 1 98.75 93 ASP A C 1
ATOM 745 O O . ASP A 1 93 ? 3.877 -14.578 -0.483 1 98.75 93 ASP A O 1
ATOM 749 N N . LEU A 1 94 ? 4.172 -12.398 0.011 1 98.75 94 LEU A N 1
ATOM 750 C CA . LEU A 1 94 ? 4.586 -12.078 -1.351 1 98.75 94 LEU A CA 1
ATOM 751 C C . LEU A 1 94 ? 6.016 -11.547 -1.375 1 98.75 94 LEU A C 1
ATOM 753 O O . LEU A 1 94 ? 6.539 -11.117 -0.345 1 98.75 94 LEU A O 1
ATOM 757 N N . ALA A 1 95 ? 6.598 -11.633 -2.512 1 98.81 95 ALA A N 1
ATOM 758 C CA . ALA A 1 95 ? 7.898 -11.039 -2.793 1 98.81 95 ALA A CA 1
ATOM 759 C C . ALA A 1 95 ? 7.957 -10.5 -4.219 1 98.81 95 ALA A C 1
ATOM 761 O O . ALA A 1 95 ? 7.305 -11.039 -5.121 1 98.81 95 ALA A O 1
ATOM 762 N N . ILE A 1 96 ? 8.633 -9.43 -4.395 1 98.81 96 ILE A N 1
ATOM 763 C CA . ILE A 1 96 ? 8.938 -8.93 -5.73 1 98.81 96 ILE A CA 1
ATOM 764 C C . ILE A 1 96 ? 10.422 -9.133 -6.027 1 98.81 96 ILE A C 1
ATOM 766 O O . ILE A 1 96 ? 11.281 -8.68 -5.266 1 98.81 96 ILE A O 1
ATOM 770 N N . PHE A 1 97 ? 10.672 -9.766 -7.117 1 98.69 97 PHE A N 1
ATOM 771 C CA . PHE A 1 97 ? 12.031 -9.977 -7.598 1 98.69 97 PHE A CA 1
ATOM 772 C C . PHE A 1 97 ? 12.273 -9.234 -8.906 1 98.69 97 PHE A C 1
ATOM 774 O O . PHE A 1 97 ? 11.406 -9.211 -9.781 1 98.69 97 PHE A O 1
ATOM 781 N N . ARG A 1 98 ? 13.414 -8.664 -9 1 98.19 98 ARG A N 1
ATOM 782 C CA . ARG A 1 98 ? 13.883 -8.078 -10.258 1 98.19 98 ARG A CA 1
ATOM 783 C C . ARG A 1 98 ? 14.719 -9.078 -11.047 1 98.19 98 ARG A C 1
ATOM 785 O O . ARG A 1 98 ? 15.633 -9.695 -10.508 1 98.19 98 ARG A O 1
ATOM 792 N N . GLU A 1 99 ? 14.406 -9.234 -12.297 1 97.06 99 GLU A N 1
ATOM 793 C CA . GLU A 1 99 ? 15.242 -10.07 -13.148 1 97.06 99 GLU A CA 1
ATOM 794 C C . GLU A 1 99 ? 16.578 -9.398 -13.445 1 97.06 99 GLU A C 1
ATOM 796 O O . GLU A 1 99 ? 16.625 -8.258 -13.914 1 97.06 99 GLU A O 1
ATOM 801 N N . ALA A 1 100 ? 17.703 -10.062 -13.023 1 92.81 100 ALA A N 1
ATOM 802 C CA . ALA A 1 100 ? 19.062 -9.578 -13.25 1 92.81 100 ALA A CA 1
ATOM 803 C C . ALA A 1 100 ? 19.969 -10.688 -13.773 1 92.81 100 ALA A C 1
ATOM 805 O O . ALA A 1 100 ? 20.344 -11.594 -13.031 1 92.81 100 ALA A O 1
ATOM 806 N N . ASP A 1 101 ? 20.625 -10.461 -15 1 87.12 101 ASP A N 1
ATOM 807 C CA . ASP A 1 101 ? 21.625 -11.336 -15.602 1 87.12 101 ASP A CA 1
ATOM 808 C C . ASP A 1 101 ? 21.391 -12.789 -15.195 1 87.12 101 ASP A C 1
ATOM 810 O O . ASP A 1 101 ? 22.297 -13.453 -14.688 1 87.12 101 ASP A O 1
ATOM 814 N N . ASN A 1 102 ? 20.422 -13.391 -15.219 1 85.62 102 ASN A N 1
ATOM 815 C CA . ASN A 1 102 ? 20.047 -14.789 -15.047 1 85.62 102 ASN A CA 1
ATOM 816 C C . ASN A 1 102 ? 19.734 -15.109 -13.578 1 85.62 102 ASN A C 1
ATOM 818 O O . ASN A 1 102 ? 19.953 -16.234 -13.133 1 85.62 102 ASN A O 1
ATOM 822 N N . ASP A 1 103 ? 19.547 -14.141 -12.906 1 93.88 103 ASP A N 1
ATOM 823 C CA . ASP A 1 103 ? 19.203 -14.312 -11.508 1 93.88 103 ASP A CA 1
ATOM 824 C C . ASP A 1 103 ? 18 -13.438 -11.125 1 93.88 103 ASP A C 1
ATOM 826 O O . ASP A 1 103 ? 17.484 -12.688 -11.953 1 93.88 103 ASP A O 1
ATOM 830 N N . LEU A 1 104 ? 17.438 -13.719 -9.969 1 96.44 104 LEU A N 1
ATOM 831 C CA . LEU A 1 104 ? 16.375 -12.906 -9.383 1 96.44 104 LEU A CA 1
ATOM 832 C C . LEU A 1 104 ? 16.844 -12.203 -8.117 1 96.44 104 LEU A C 1
ATOM 834 O O . LEU A 1 104 ? 17.297 -12.859 -7.176 1 96.44 104 LEU A O 1
ATOM 838 N N . GLU A 1 105 ? 16.766 -10.906 -8.156 1 97.12 105 GLU A N 1
ATOM 839 C CA . GLU A 1 105 ? 17.172 -10.109 -7 1 97.12 105 GLU A CA 1
ATOM 840 C C . GLU A 1 105 ? 15.961 -9.625 -6.215 1 97.12 105 GLU A C 1
ATOM 842 O O . GLU A 1 105 ? 15.047 -9.023 -6.781 1 97.12 105 GLU A O 1
ATOM 847 N N . LEU A 1 106 ? 15.953 -9.836 -4.898 1 98.19 106 LEU A N 1
ATOM 848 C CA . LEU A 1 106 ? 14.836 -9.43 -4.055 1 98.19 106 LEU A CA 1
ATOM 849 C C . LEU A 1 106 ? 14.734 -7.906 -3.982 1 98.19 106 LEU A C 1
ATOM 851 O O . LEU A 1 106 ? 15.734 -7.227 -3.713 1 98.19 106 LEU A O 1
ATOM 855 N N . ALA A 1 107 ? 13.539 -7.414 -4.258 1 98.38 107 ALA A N 1
ATOM 856 C CA . ALA A 1 107 ? 13.32 -5.969 -4.211 1 98.38 107 ALA A CA 1
ATOM 857 C C . ALA A 1 107 ? 12.375 -5.594 -3.07 1 98.38 107 ALA A C 1
ATOM 859 O O . ALA A 1 107 ? 12.469 -4.5 -2.512 1 98.38 107 ALA A O 1
ATOM 860 N N . ALA A 1 108 ? 11.461 -6.465 -2.721 1 98.81 108 ALA A N 1
ATOM 861 C CA . ALA A 1 108 ? 10.492 -6.18 -1.662 1 98.81 108 ALA A CA 1
ATOM 862 C C . ALA A 1 108 ? 9.82 -7.457 -1.177 1 98.81 108 ALA A C 1
ATOM 864 O O . ALA A 1 108 ? 9.781 -8.461 -1.896 1 98.81 108 ALA A O 1
ATOM 865 N N . THR A 1 109 ? 9.305 -7.414 0.007 1 98.81 109 THR A N 1
ATOM 866 C CA . THR A 1 109 ? 8.406 -8.43 0.547 1 98.81 109 THR A CA 1
ATOM 867 C C . THR A 1 109 ? 7.137 -7.789 1.105 1 98.81 109 THR A C 1
ATOM 869 O O . THR A 1 109 ? 7.125 -6.598 1.42 1 98.81 109 THR A O 1
ATOM 872 N N . GLY A 1 110 ? 6.113 -8.602 1.147 1 98.69 110 GLY A N 1
ATOM 873 C CA . GLY A 1 110 ? 4.883 -8.031 1.661 1 98.69 110 GLY A CA 1
ATOM 874 C C . GLY A 1 110 ? 3.846 -9.07 2.033 1 98.69 110 GLY A C 1
ATOM 875 O O . GLY A 1 110 ? 4.055 -10.266 1.813 1 98.69 110 GLY A O 1
ATOM 876 N N . THR A 1 111 ? 2.809 -8.57 2.668 1 98.88 111 THR A N 1
ATOM 877 C CA . THR A 1 111 ? 1.67 -9.398 3.045 1 98.88 111 THR A CA 1
ATOM 878 C C . THR A 1 111 ? 0.374 -8.828 2.479 1 98.88 111 THR A C 1
ATOM 880 O O . THR A 1 111 ? 0.263 -7.617 2.264 1 98.88 111 THR A O 1
ATOM 883 N N . PHE A 1 112 ? -0.481 -9.633 2.139 1 98.81 112 PHE A N 1
ATOM 884 C CA . PHE A 1 112 ? -1.785 -9.352 1.549 1 98.81 112 PHE A CA 1
ATOM 885 C C . PHE A 1 112 ? -2.854 -10.258 2.146 1 98.81 112 PHE A C 1
ATOM 887 O O . PHE A 1 112 ? -2.818 -11.477 1.961 1 98.81 112 PHE A O 1
ATOM 894 N N . VAL A 1 113 ? -3.871 -9.68 2.877 1 98.88 113 VAL A N 1
ATOM 895 C CA . VAL A 1 113 ? -4.883 -10.484 3.555 1 98.88 113 VAL A CA 1
ATOM 896 C C . VAL A 1 113 ? -6.238 -10.273 2.885 1 98.88 113 VAL A C 1
ATOM 898 O O . VAL A 1 113 ? -6.758 -9.156 2.855 1 98.88 113 VAL A O 1
ATOM 901 N N . HIS A 1 114 ? -6.809 -11.328 2.381 1 98.69 114 HIS A N 1
ATOM 902 C CA . HIS A 1 114 ? -8.188 -11.344 1.897 1 98.69 114 HIS A CA 1
ATOM 903 C C . HIS A 1 114 ? -9.133 -11.906 2.951 1 98.69 114 HIS A C 1
ATOM 905 O O . HIS A 1 114 ? -8.852 -12.945 3.555 1 98.69 114 HIS A O 1
ATOM 911 N N . VAL A 1 115 ? -10.18 -11.289 3.129 1 98.69 115 VAL A N 1
ATOM 912 C CA . VAL A 1 115 ? -11.312 -11.836 3.867 1 98.69 115 VAL A CA 1
ATOM 913 C C . VAL A 1 115 ? -12.516 -11.992 2.934 1 98.69 115 VAL A C 1
ATOM 915 O O . VAL A 1 115 ? -12.883 -11.055 2.229 1 98.69 115 VAL A O 1
ATOM 918 N N . TYR A 1 116 ? -13.086 -13.125 2.938 1 98.5 116 TYR A N 1
ATOM 919 C CA . TYR A 1 116 ? -14.234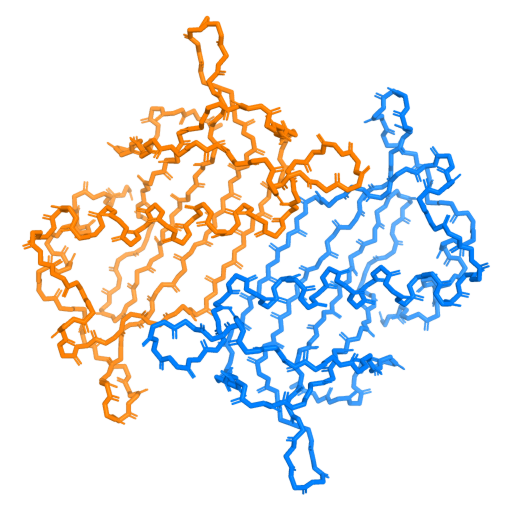 -13.359 2.068 1 98.5 116 TYR A CA 1
ATOM 920 C C . TYR A 1 116 ? -15.539 -13.016 2.775 1 98.5 116 TYR A C 1
ATOM 922 O O . TYR A 1 116 ? -15.773 -13.453 3.906 1 98.5 116 TYR A O 1
ATOM 930 N N . VAL A 1 117 ? -16.312 -12.266 2.072 1 97.44 117 VAL A N 1
ATOM 931 C CA . VAL A 1 117 ? -17.594 -11.805 2.631 1 97.44 117 VAL A CA 1
ATOM 932 C C . VAL A 1 117 ? -18.719 -12.055 1.628 1 97.44 117 VAL A C 1
ATOM 934 O O . VAL A 1 117 ? -18.469 -12.156 0.424 1 97.44 117 VAL A O 1
ATOM 937 N N . ASP A 1 118 ? -19.922 -12.109 2.182 1 95.88 118 ASP A N 1
ATOM 938 C CA . ASP A 1 118 ? -21.109 -12.141 1.325 1 95.88 118 ASP A CA 1
ATOM 939 C C . ASP A 1 118 ? -21.281 -10.82 0.583 1 95.88 118 ASP A C 1
ATOM 941 O O . ASP A 1 118 ? -21.141 -9.742 1.175 1 95.88 118 ASP A O 1
ATOM 945 N N . ALA A 1 119 ? -21.641 -10.883 -0.687 1 88.56 119 ALA A N 1
ATOM 946 C CA . ALA A 1 119 ? -21.688 -9.672 -1.511 1 88.56 119 ALA A CA 1
ATOM 947 C C . ALA A 1 119 ? -22.797 -8.742 -1.059 1 88.56 119 ALA A C 1
ATOM 949 O O . ALA A 1 119 ? -22.703 -7.52 -1.209 1 88.56 119 ALA A O 1
ATOM 950 N N . GLU A 1 120 ? -23.797 -9.25 -0.49 1 89.31 120 GLU A N 1
ATOM 951 C CA . GLU A 1 120 ? -24.953 -8.453 -0.087 1 89.31 120 GLU A CA 1
ATOM 952 C C . GLU A 1 120 ? -24.844 -8.008 1.367 1 89.31 120 GLU A C 1
ATOM 954 O O . GLU A 1 120 ? -24.844 -6.809 1.654 1 89.31 120 GLU A O 1
ATOM 959 N N . SER A 1 121 ? -24.594 -8.945 2.246 1 93.31 121 SER A N 1
ATOM 960 C CA . SER A 1 121 ? -24.609 -8.633 3.672 1 93.31 121 SER A CA 1
ATOM 961 C C . SER A 1 121 ? -23.266 -8.086 4.129 1 93.31 121 SER A C 1
ATOM 963 O O . SER A 1 121 ? -23.156 -7.496 5.207 1 93.31 121 SER A O 1
ATOM 965 N N . ARG A 1 122 ? -22.219 -8.375 3.42 1 91.56 122 ARG A N 1
ATOM 966 C CA . ARG A 1 122 ? -20.844 -7.984 3.711 1 91.56 122 ARG A CA 1
ATOM 967 C C . ARG A 1 122 ? -20.344 -8.633 5 1 91.56 122 ARG A C 1
ATOM 969 O O . ARG A 1 122 ? -19.422 -8.133 5.637 1 91.56 122 ARG A O 1
ATOM 976 N N . LYS A 1 123 ? -21 -9.703 5.391 1 96.19 123 LYS A N 1
ATOM 977 C CA . LYS A 1 123 ? -20.547 -10.5 6.527 1 96.19 123 LYS A CA 1
ATOM 978 C C . LYS A 1 123 ? -19.609 -11.617 6.078 1 96.19 123 LYS A C 1
ATOM 980 O O . LYS A 1 123 ? -19.75 -12.148 4.977 1 96.19 123 LYS A O 1
ATOM 985 N N . PRO A 1 124 ? -18.656 -11.945 6.941 1 97.88 124 PRO A N 1
ATOM 986 C CA . PRO A 1 124 ? -17.703 -12.992 6.578 1 97.88 124 PRO A CA 1
ATOM 987 C C . PRO A 1 124 ? -18.375 -14.328 6.258 1 97.88 124 PRO A C 1
ATOM 989 O O . PRO A 1 124 ? -19.344 -14.703 6.918 1 97.88 124 PRO A O 1
ATOM 992 N N . VAL A 1 125 ? -17.938 -14.945 5.297 1 98.38 125 VAL A N 1
ATOM 993 C CA . VAL A 1 125 ? -18.375 -16.281 4.902 1 98.38 125 VAL A CA 1
ATOM 994 C C . VAL A 1 125 ? -17.156 -17.188 4.68 1 98.38 125 VAL A C 1
ATOM 996 O O . VAL A 1 125 ? -16.016 -16.703 4.668 1 98.38 125 VAL A O 1
ATOM 999 N N . GLU A 1 126 ? -17.438 -18.422 4.48 1 98.19 126 GLU A N 1
ATOM 1000 C CA . GLU A 1 126 ? -16.344 -19.359 4.168 1 98.19 126 GLU A CA 1
ATOM 1001 C C . GLU A 1 126 ? -15.727 -19.047 2.811 1 98.19 126 GLU A C 1
ATOM 1003 O O . GLU A 1 126 ? -16.422 -18.625 1.886 1 98.19 126 GLU A O 1
ATOM 1008 N N . ILE A 1 127 ? -14.453 -19.297 2.742 1 98.56 127 ILE A N 1
ATOM 1009 C CA . ILE A 1 127 ? -13.773 -19.188 1.454 1 98.56 127 ILE A CA 1
ATOM 1010 C C . ILE A 1 127 ? -14.445 -20.109 0.438 1 98.56 127 ILE A C 1
ATOM 1012 O O . ILE A 1 127 ? -14.656 -21.297 0.713 1 98.56 127 ILE A O 1
ATOM 1016 N N . PRO A 1 128 ? -14.773 -19.547 -0.738 1 98.12 128 PRO A N 1
ATOM 1017 C CA . PRO A 1 128 ? -15.344 -20.422 -1.758 1 98.12 128 PRO A CA 1
ATOM 1018 C C . PRO A 1 128 ? -14.469 -21.641 -2.045 1 98.12 128 PRO A C 1
ATOM 1020 O O . PRO A 1 128 ? -13.242 -21.531 -2.078 1 98.12 128 PRO A O 1
ATOM 1023 N N . ALA A 1 129 ? -15.133 -22.766 -2.334 1 97.94 129 ALA A N 1
ATOM 1024 C CA . ALA A 1 129 ? -14.43 -24.031 -2.49 1 97.94 129 ALA A CA 1
ATOM 1025 C C . ALA A 1 129 ? -13.383 -23.938 -3.6 1 97.94 129 ALA A C 1
ATOM 1027 O O . ALA A 1 129 ? -12.281 -24.469 -3.465 1 97.94 129 ALA A O 1
ATOM 1028 N N . VAL A 1 130 ? -13.727 -23.281 -4.699 1 98 130 VAL A N 1
ATOM 1029 C CA . VAL A 1 130 ? -12.836 -23.203 -5.852 1 98 130 VAL A CA 1
ATOM 1030 C C . VAL A 1 130 ? -11.586 -22.406 -5.473 1 98 130 VAL A C 1
ATOM 1032 O O . VAL A 1 130 ? -10.477 -22.734 -5.91 1 98 130 VAL A O 1
ATOM 1035 N N . ILE A 1 131 ? -11.734 -21.406 -4.664 1 98.44 131 ILE A N 1
ATOM 1036 C CA . ILE A 1 131 ? -10.625 -20.578 -4.195 1 98.44 131 ILE A CA 1
ATOM 1037 C C . ILE A 1 131 ? -9.773 -21.391 -3.205 1 98.44 131 ILE A C 1
ATOM 1039 O O . ILE A 1 131 ? -8.547 -21.391 -3.293 1 98.44 131 ILE A O 1
ATOM 1043 N N . ARG A 1 132 ? -10.445 -22.047 -2.246 1 98.56 132 ARG A N 1
ATOM 1044 C CA . ARG A 1 132 ? -9.75 -22.828 -1.231 1 98.56 132 ARG A CA 1
ATOM 1045 C C . ARG A 1 132 ? -8.883 -23.906 -1.872 1 98.56 132 ARG A C 1
ATOM 1047 O O . ARG A 1 132 ? -7.742 -24.125 -1.46 1 98.56 132 ARG A O 1
ATOM 1054 N N . THR A 1 133 ? -9.43 -24.578 -2.852 1 98.25 133 THR A N 1
ATOM 1055 C CA . THR A 1 133 ? -8.703 -25.641 -3.541 1 98.25 133 THR A CA 1
ATOM 1056 C C . THR A 1 133 ? -7.438 -25.094 -4.191 1 98.25 133 THR A C 1
ATOM 1058 O O . THR A 1 133 ? -6.363 -25.688 -4.059 1 98.25 133 THR A O 1
ATOM 1061 N N . ALA A 1 134 ? -7.559 -23.984 -4.855 1 98.25 134 ALA A N 1
ATOM 1062 C CA . ALA A 1 134 ? -6.402 -23.359 -5.484 1 98.25 134 ALA A CA 1
ATOM 1063 C C . ALA A 1 134 ? -5.391 -22.891 -4.438 1 98.25 134 ALA A C 1
ATOM 1065 O O . ALA A 1 134 ? -4.195 -23.172 -4.555 1 98.25 134 ALA A O 1
ATOM 1066 N N . ALA A 1 135 ? -5.84 -22.25 -3.391 1 98.31 135 ALA A N 1
ATOM 1067 C CA . ALA A 1 135 ? -4.992 -21.672 -2.354 1 98.31 135 ALA A CA 1
ATOM 1068 C C . ALA A 1 135 ? -4.227 -22.75 -1.596 1 98.31 135 ALA A C 1
ATOM 1070 O O . ALA A 1 135 ? -3.078 -22.547 -1.202 1 98.31 135 ALA A O 1
ATOM 1071 N N . ALA A 1 136 ? -4.824 -23.859 -1.409 1 98.25 136 ALA A N 1
ATOM 1072 C CA . ALA A 1 136 ? -4.23 -24.953 -0.638 1 98.25 136 ALA A CA 1
ATOM 1073 C C . ALA A 1 136 ? -2.92 -25.406 -1.269 1 98.25 136 ALA A C 1
ATOM 1075 O O . ALA A 1 136 ? -2.037 -25.922 -0.574 1 98.25 136 ALA A O 1
ATOM 1076 N N . GLN A 1 137 ? -2.76 -25.156 -2.521 1 96.88 137 GLN A N 1
ATOM 1077 C CA . GLN A 1 137 ? -1.575 -25.594 -3.246 1 96.88 137 GLN A CA 1
ATOM 1078 C C . GLN A 1 137 ? -0.365 -24.734 -2.908 1 96.88 137 GLN A C 1
ATOM 1080 O O . GLN A 1 137 ? 0.773 -25.109 -3.199 1 96.88 137 GLN A O 1
ATOM 1085 N N . LEU A 1 138 ? -0.601 -23.547 -2.293 1 97.69 138 LEU A N 1
ATOM 1086 C CA . LEU A 1 138 ? 0.487 -22.609 -2.062 1 97.69 138 LEU A CA 1
ATOM 1087 C C . LEU A 1 138 ? 0.803 -22.484 -0.575 1 97.69 138 LEU A C 1
ATOM 1089 O O . LEU A 1 138 ? 1.647 -21.688 -0.176 1 97.69 138 LEU A O 1
ATOM 1093 N N . THR A 1 139 ? 0.084 -23.281 0.284 1 96.12 139 THR A N 1
ATOM 1094 C CA . THR A 1 139 ? 0.312 -23.172 1.721 1 96.12 139 THR A CA 1
ATOM 1095 C C . THR A 1 139 ? 1.707 -23.672 2.084 1 96.12 139 THR A C 1
ATOM 1097 O O . THR A 1 139 ? 2.148 -24.719 1.588 1 96.12 139 THR A O 1
ATOM 1100 N N . THR A 1 140 ? 2.416 -22.891 2.777 1 86.25 140 THR A N 1
ATOM 1101 C CA . THR A 1 140 ? 3.756 -23.266 3.209 1 86.25 140 THR A CA 1
ATOM 1102 C C . THR A 1 140 ? 3.785 -23.547 4.711 1 86.25 140 THR A C 1
ATOM 1104 O O . THR A 1 140 ? 2.977 -22.984 5.461 1 86.25 140 THR A O 1
ATOM 1107 N N . MET B 1 1 ? -10.023 4.488 17.516 1 77.81 1 MET B N 1
ATOM 1108 C CA . MET B 1 1 ? -9.18 5.527 16.938 1 77.81 1 MET B CA 1
ATOM 1109 C C . MET B 1 1 ? -10.016 6.676 16.391 1 77.81 1 MET B C 1
ATOM 1111 O O . MET B 1 1 ? -10.914 6.457 15.578 1 77.81 1 MET B O 1
ATOM 1115 N N . THR B 1 2 ? -9.719 7.891 16.984 1 89.44 2 THR B N 1
ATOM 1116 C CA . THR B 1 2 ? -10.508 9.055 16.594 1 89.44 2 THR B CA 1
ATOM 1117 C C . THR B 1 2 ? -9.609 10.141 16.016 1 89.44 2 THR B C 1
ATOM 1119 O O . THR B 1 2 ? -8.383 10.07 16.125 1 89.44 2 THR B O 1
ATOM 1122 N N . GLN B 1 3 ? -10.25 11.031 15.32 1 91.19 3 GLN B N 1
ATOM 1123 C CA . GLN B 1 3 ? -9.539 12.117 14.656 1 91.19 3 GLN B CA 1
ATOM 1124 C C . GLN B 1 3 ? -8.758 12.961 15.656 1 91.19 3 GLN B C 1
ATOM 1126 O O . GLN B 1 3 ? -7.773 13.609 15.297 1 91.19 3 GLN B O 1
ATOM 1131 N N . GLN B 1 4 ? -9.102 12.969 16.906 1 92.88 4 GLN B N 1
ATOM 1132 C CA . GLN B 1 4 ? -8.469 13.805 17.922 1 92.88 4 GLN B CA 1
ATOM 1133 C C . GLN B 1 4 ? -7.047 13.336 18.203 1 92.88 4 GLN B C 1
ATOM 1135 O O . GLN B 1 4 ? -6.246 14.078 18.781 1 92.88 4 GLN B O 1
ATOM 1140 N N . GLN B 1 5 ? -6.789 12.148 17.797 1 95.38 5 GLN B N 1
ATOM 1141 C CA . GLN B 1 5 ? -5.477 11.562 18.078 1 95.38 5 GLN B CA 1
ATOM 1142 C C . GLN B 1 5 ? -4.441 12.039 17.062 1 95.38 5 GLN B C 1
ATOM 1144 O O . GLN B 1 5 ? -3.254 11.734 17.203 1 95.38 5 GLN B O 1
ATOM 1149 N N . TYR B 1 6 ? -4.902 12.789 16.078 1 97.75 6 TYR B N 1
ATOM 1150 C CA . TYR B 1 6 ? -4.02 13.203 14.992 1 97.75 6 TYR B CA 1
ATOM 1151 C C . TYR B 1 6 ? -3.904 14.719 14.93 1 97.75 6 TYR B C 1
ATOM 1153 O O . TYR B 1 6 ? -4.855 15.406 14.555 1 97.75 6 TYR B O 1
ATOM 1161 N N . PRO B 1 7 ? -2.75 15.242 15.242 1 97.62 7 PRO B N 1
ATOM 1162 C CA . PRO B 1 7 ? -2.559 16.703 15.273 1 97.62 7 PRO B CA 1
ATOM 1163 C C . PRO B 1 7 ? -2.717 17.344 13.898 1 97.62 7 PRO B C 1
ATOM 1165 O O . PRO B 1 7 ? -2.959 18.547 13.805 1 97.62 7 PRO B O 1
ATOM 1168 N N . VAL B 1 8 ? -2.539 16.625 12.812 1 98.19 8 VAL B N 1
ATOM 1169 C CA . VAL B 1 8 ? -2.721 17.109 11.445 1 98.19 8 VAL B CA 1
ATOM 1170 C C . VAL B 1 8 ? -3.832 16.328 10.758 1 98.19 8 VAL B C 1
ATOM 1172 O O . VAL B 1 8 ? -3.885 15.094 10.867 1 98.19 8 VAL B O 1
ATOM 1175 N N . LEU B 1 9 ? -4.73 16.984 10.172 1 98.31 9 LEU B N 1
ATOM 1176 C CA . LEU B 1 9 ? -5.695 16.438 9.219 1 98.31 9 LEU B CA 1
ATOM 1177 C C . LEU B 1 9 ? -5.527 17.078 7.848 1 98.31 9 LEU B C 1
ATOM 1179 O O . LEU B 1 9 ? -5.816 18.25 7.668 1 98.31 9 LEU B O 1
ATOM 1183 N N . TRP B 1 10 ? -5.039 16.281 6.891 1 98.62 10 TRP B N 1
ATOM 1184 C CA . TRP B 1 10 ? -4.754 16.766 5.543 1 98.62 10 TRP B CA 1
ATOM 1185 C C . TRP B 1 10 ? -5.898 16.422 4.594 1 98.62 10 TRP B C 1
ATOM 1187 O O . TRP B 1 10 ? -6.219 15.25 4.387 1 98.62 10 TRP B O 1
ATOM 1197 N N . PRO B 1 11 ? -6.512 17.469 3.959 1 98.25 11 PRO B N 1
ATOM 1198 C CA . PRO B 1 11 ? -7.621 17.172 3.047 1 98.25 11 PRO B CA 1
ATOM 1199 C C . PRO B 1 11 ? -7.176 16.375 1.813 1 98.25 11 PRO B C 1
ATOM 1201 O O . PRO B 1 11 ? -6.121 16.672 1.243 1 98.25 11 PRO B O 1
ATOM 1204 N N . MET B 1 12 ? -7.98 15.375 1.462 1 97.56 12 MET B N 1
ATOM 1205 C CA . MET B 1 12 ? -7.672 14.492 0.346 1 97.56 12 MET B CA 1
ATOM 1206 C C . MET B 1 12 ? -8.93 14.141 -0.439 1 97.56 12 MET B C 1
ATOM 1208 O O . MET B 1 12 ? -9.75 13.336 0.019 1 97.56 12 MET B O 1
ATOM 1212 N N . PRO B 1 13 ? -9.148 14.734 -1.593 1 94.62 13 PRO B N 1
ATOM 1213 C CA . PRO B 1 13 ? -10.297 14.305 -2.391 1 94.62 13 PRO B CA 1
ATOM 1214 C C . PRO B 1 13 ? -10.062 12.977 -3.096 1 94.62 13 PRO B C 1
ATOM 1216 O O . PRO B 1 13 ? -8.914 12.609 -3.365 1 94.62 13 PRO B O 1
ATOM 1219 N N . THR B 1 14 ? -11.156 12.242 -3.367 1 98.5 14 THR B N 1
ATOM 1220 C CA . THR B 1 14 ? -11.086 11.086 -4.254 1 98.5 14 THR B CA 1
ATOM 1221 C C . THR B 1 14 ? -11.188 11.516 -5.715 1 98.5 14 THR B C 1
ATOM 1223 O O . THR B 1 14 ? -11.656 12.617 -6.008 1 98.5 14 THR B O 1
ATOM 1226 N N . ARG B 1 15 ? -10.711 10.766 -6.598 1 98.31 15 ARG B N 1
ATOM 1227 C CA . ARG B 1 15 ? -10.805 10.969 -8.039 1 98.31 15 ARG B CA 1
ATOM 1228 C C . ARG B 1 15 ? -11.648 9.875 -8.688 1 98.31 15 ARG B C 1
ATOM 1230 O O . ARG B 1 15 ? -11.758 8.766 -8.156 1 98.31 15 ARG B O 1
ATOM 1237 N N . TRP B 1 16 ? -12.172 10.125 -9.883 1 98.12 16 TRP B N 1
ATOM 1238 C CA . TRP B 1 16 ? -12.992 9.18 -10.633 1 98.12 16 TRP B CA 1
ATOM 1239 C C . TRP B 1 16 ? -12.25 7.859 -10.82 1 98.12 16 TRP B C 1
ATOM 1241 O O . TRP B 1 16 ? -12.828 6.785 -10.625 1 98.12 16 TRP B O 1
ATOM 1251 N N . ALA B 1 17 ? -10.992 7.852 -11.07 1 97.94 17 ALA B N 1
ATOM 1252 C CA . ALA B 1 17 ? -10.195 6.68 -11.422 1 97.94 17 ALA B CA 1
ATOM 1253 C C . ALA B 1 17 ? -9.766 5.906 -10.18 1 97.94 17 ALA B C 1
ATOM 1255 O O . ALA B 1 17 ? -9.156 4.84 -10.281 1 97.94 17 ALA B O 1
ATOM 1256 N N . ASP B 1 18 ? -10.109 6.434 -8.961 1 98.62 18 ASP B N 1
ATOM 1257 C CA . ASP B 1 18 ? -9.727 5.746 -7.73 1 98.62 18 ASP B CA 1
ATOM 1258 C C . ASP B 1 18 ? -10.555 4.48 -7.531 1 98.62 18 ASP B C 1
ATOM 1260 O O . ASP B 1 18 ? -10.117 3.545 -6.855 1 98.62 18 ASP B O 1
ATOM 1264 N N . ASN B 1 19 ? -11.789 4.504 -8.109 1 98.38 19 ASN B N 1
ATOM 1265 C CA . ASN B 1 19 ? -12.68 3.363 -7.965 1 98.38 19 ASN B CA 1
ATOM 1266 C C . ASN B 1 19 ? -12.289 2.219 -8.891 1 98.38 19 ASN B C 1
ATOM 1268 O O . ASN B 1 19 ? -11.922 2.447 -10.047 1 98.38 19 ASN B O 1
ATOM 1272 N N . ASP B 1 20 ? -12.406 1.016 -8.305 1 96.62 20 ASP B N 1
ATOM 1273 C CA . ASP B 1 20 ? -12.141 -0.146 -9.148 1 96.62 20 ASP B CA 1
ATOM 1274 C C . ASP B 1 20 ? -13.438 -0.796 -9.617 1 96.62 20 ASP B C 1
ATOM 1276 O O . ASP B 1 20 ? -14.492 -0.164 -9.602 1 96.62 20 ASP B O 1
ATOM 1280 N N . HIS B 1 21 ? -13.32 -2.051 -10.148 1 92.25 21 HIS B N 1
ATOM 1281 C CA . HIS B 1 21 ? -14.438 -2.744 -10.781 1 92.25 21 HIS B CA 1
ATOM 1282 C C . HIS B 1 21 ? -15.594 -2.938 -9.797 1 92.25 21 HIS B C 1
ATOM 1284 O O . HIS B 1 21 ? -16.734 -3.125 -10.211 1 92.25 21 HIS B O 1
ATOM 1290 N N . TYR B 1 22 ? -15.352 -2.816 -8.469 1 91.81 22 TYR B N 1
ATOM 1291 C CA . TYR B 1 22 ? -16.391 -3.018 -7.473 1 91.81 22 TYR B CA 1
ATOM 1292 C C . TYR B 1 22 ? -17.031 -1.692 -7.078 1 91.81 22 TYR B C 1
ATOM 1294 O O . TYR B 1 22 ? -17.906 -1.652 -6.203 1 91.81 22 TYR B O 1
ATOM 1302 N N . GLY B 1 23 ? -16.531 -0.585 -7.68 1 94.62 23 GLY B N 1
ATOM 1303 C CA . GLY B 1 23 ? -17.125 0.72 -7.41 1 94.62 23 GLY B CA 1
ATOM 1304 C C . GLY B 1 23 ? -16.609 1.354 -6.137 1 94.62 23 GLY B C 1
ATOM 1305 O O . GLY B 1 23 ? -17.188 2.314 -5.629 1 94.62 23 GLY B O 1
ATOM 1306 N N . HIS B 1 24 ? -15.562 0.76 -5.582 1 96.94 24 HIS B N 1
ATOM 1307 C CA . HIS B 1 24 ? -14.914 1.282 -4.387 1 96.94 24 HIS B CA 1
ATOM 1308 C C . HIS B 1 24 ? -13.477 1.695 -4.672 1 96.94 24 HIS B C 1
ATOM 1310 O O . HIS B 1 24 ? -12.867 1.226 -5.641 1 96.94 24 HIS B O 1
ATOM 1316 N N . VAL B 1 25 ? -12.953 2.564 -3.859 1 98.56 25 VAL B N 1
ATOM 1317 C CA . VAL B 1 25 ? -11.539 2.918 -3.973 1 98.56 25 VAL B CA 1
ATOM 1318 C C . VAL B 1 25 ? -10.68 1.665 -3.812 1 98.56 25 VAL B C 1
ATOM 1320 O O . VAL B 1 25 ? -10.82 0.929 -2.834 1 98.56 25 VAL B O 1
ATOM 1323 N N . ASN B 1 26 ? -9.812 1.429 -4.73 1 98.5 26 ASN B N 1
ATOM 1324 C CA . ASN B 1 26 ? -8.914 0.284 -4.688 1 98.5 26 ASN B CA 1
ATOM 1325 C C . ASN B 1 26 ? -7.938 0.383 -3.516 1 98.5 26 ASN B C 1
ATOM 1327 O O . ASN B 1 26 ? -7.445 1.469 -3.201 1 98.5 26 ASN B O 1
ATOM 1331 N N . ASN B 1 27 ? -7.66 -0.77 -2.93 1 98.44 27 ASN B N 1
ATOM 1332 C CA . ASN B 1 27 ? -6.773 -0.82 -1.773 1 98.44 27 ASN B CA 1
ATOM 1333 C C . ASN B 1 27 ? -5.434 -0.156 -2.066 1 98.44 27 ASN B C 1
ATOM 1335 O O . ASN B 1 27 ? -4.828 0.448 -1.18 1 98.44 27 ASN B O 1
ATOM 1339 N N . VAL B 1 28 ? -4.91 -0.241 -3.273 1 98.75 28 VAL B N 1
ATOM 1340 C CA . VAL B 1 28 ? -3.633 0.335 -3.676 1 98.75 28 VAL B CA 1
ATOM 1341 C C . VAL B 1 28 ? -3.676 1.853 -3.514 1 98.75 28 VAL B C 1
ATOM 1343 O O . VAL B 1 28 ? -2.705 2.461 -3.055 1 98.75 28 VAL B O 1
ATOM 1346 N N . THR B 1 29 ? -4.777 2.443 -3.861 1 98.81 29 THR B N 1
ATOM 1347 C CA . THR B 1 29 ? -4.938 3.893 -3.918 1 98.81 29 THR B CA 1
ATOM 1348 C C . THR B 1 29 ? -4.797 4.504 -2.527 1 98.81 29 THR B C 1
ATOM 1350 O O . THR B 1 29 ? -4.312 5.629 -2.385 1 98.81 29 THR B O 1
ATOM 1353 N N . TYR B 1 30 ? -5.148 3.781 -1.455 1 98.88 30 TYR B N 1
ATOM 1354 C CA . TYR B 1 30 ? -5.008 4.27 -0.088 1 98.88 30 TYR B CA 1
ATOM 1355 C C . TYR B 1 30 ? -3.572 4.703 0.19 1 98.88 30 TYR B C 1
ATOM 1357 O O . TYR B 1 30 ? -3.34 5.715 0.855 1 98.88 30 TYR B O 1
ATOM 1365 N N . TYR B 1 31 ? -2.637 3.969 -0.353 1 98.88 31 TYR B N 1
ATOM 1366 C CA . TYR B 1 31 ? -1.23 4.293 -0.144 1 98.88 31 TYR B CA 1
ATOM 1367 C C . TYR B 1 31 ? -0.854 5.578 -0.871 1 98.88 31 TYR B C 1
ATOM 1369 O O . TYR B 1 31 ? 0.056 6.29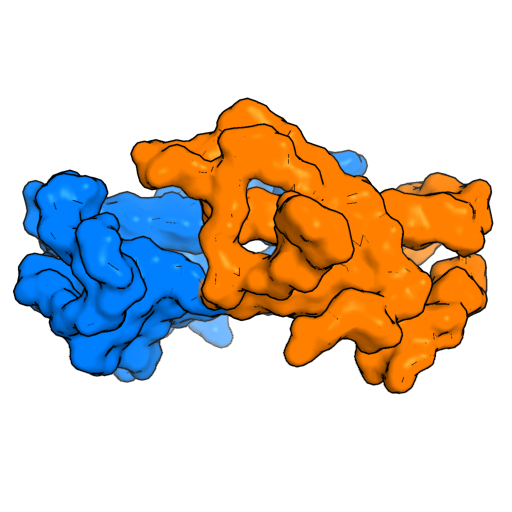7 -0.448 1 98.88 31 TYR B O 1
ATOM 1377 N N . SER B 1 32 ? -1.5 5.859 -1.989 1 98.69 32 SER B N 1
ATOM 1378 C CA . SER B 1 32 ? -1.26 7.137 -2.65 1 98.69 32 SER B CA 1
ATOM 1379 C C . SER B 1 32 ? -1.72 8.305 -1.781 1 98.69 32 SER B C 1
ATOM 1381 O O . SER B 1 32 ? -1.112 9.375 -1.8 1 98.69 32 SER B O 1
ATOM 1383 N N . TYR B 1 33 ? -2.803 8.07 -1.019 1 98.88 33 TYR B N 1
ATOM 1384 C CA . TYR B 1 33 ? -3.25 9.094 -0.079 1 98.88 33 TYR B CA 1
ATOM 1385 C C . TYR B 1 33 ? -2.213 9.32 1.013 1 98.88 33 TYR B C 1
ATOM 1387 O O . TYR B 1 33 ? -1.896 10.469 1.348 1 98.88 33 TYR B O 1
ATOM 1395 N N . PHE B 1 34 ? -1.647 8.203 1.571 1 98.81 34 PHE B N 1
ATOM 1396 C CA . PHE B 1 34 ? -0.599 8.305 2.58 1 98.81 34 PHE B CA 1
ATOM 1397 C C . PHE B 1 34 ? 0.603 9.07 2.037 1 98.81 34 PHE B C 1
ATOM 1399 O O . PHE B 1 34 ? 1.049 10.039 2.645 1 98.81 34 PHE B O 1
ATOM 1406 N N . ASP B 1 35 ? 1.059 8.602 0.893 1 98.5 35 ASP B N 1
ATOM 1407 C CA . ASP B 1 35 ? 2.238 9.164 0.247 1 98.5 35 ASP B CA 1
ATOM 1408 C C . ASP B 1 35 ? 2.061 10.664 -0.006 1 98.5 35 ASP B C 1
ATOM 1410 O O . ASP B 1 35 ? 2.922 11.469 0.359 1 98.5 35 ASP B O 1
ATOM 1414 N N . THR B 1 36 ? 0.955 11.047 -0.577 1 98.38 36 THR B N 1
ATOM 1415 C CA . THR B 1 36 ? 0.664 12.43 -0.914 1 98.38 36 THR B CA 1
ATOM 1416 C C . THR B 1 36 ? 0.555 13.281 0.348 1 98.38 36 THR B C 1
ATOM 1418 O O . THR B 1 36 ? 1.158 14.359 0.434 1 98.38 36 THR B O 1
ATOM 1421 N N . ALA B 1 37 ? -0.179 12.812 1.37 1 98.69 37 ALA B N 1
ATOM 1422 C CA . ALA B 1 37 ? -0.413 13.586 2.586 1 98.69 37 ALA B CA 1
ATOM 1423 C C . ALA B 1 37 ? 0.894 13.852 3.326 1 98.69 37 ALA B C 1
ATOM 1425 O O . ALA B 1 37 ? 1.157 14.977 3.746 1 98.69 37 ALA B O 1
ATOM 1426 N N . VAL B 1 38 ? 1.73 12.812 3.49 1 98.56 38 VAL B N 1
ATOM 1427 C CA . VAL B 1 38 ? 2.988 12.953 4.219 1 98.56 38 VAL B CA 1
ATOM 1428 C C . VAL B 1 38 ? 3.889 13.961 3.514 1 98.56 38 VAL B C 1
ATOM 1430 O O . VAL B 1 38 ? 4.375 14.906 4.137 1 98.56 38 VAL B O 1
ATOM 1433 N N . ASN B 1 39 ? 4.047 13.781 2.215 1 98 39 ASN B N 1
ATOM 1434 C CA . ASN B 1 39 ? 4.98 14.625 1.484 1 98 39 ASN B CA 1
ATOM 1435 C C . ASN B 1 39 ? 4.445 16.047 1.336 1 98 39 ASN B C 1
ATOM 1437 O O . ASN B 1 39 ? 5.207 17.016 1.426 1 98 39 ASN B O 1
ATOM 1441 N N . ALA B 1 40 ? 3.156 16.188 1.085 1 98.31 40 ALA B N 1
ATOM 1442 C CA . ALA B 1 40 ? 2.551 17.516 1.006 1 98.31 40 ALA B CA 1
ATOM 1443 C C . ALA B 1 40 ? 2.668 18.25 2.336 1 98.31 40 ALA B C 1
ATOM 1445 O O . ALA B 1 40 ? 3 19.438 2.367 1 98.31 40 ALA B O 1
ATOM 1446 N N . TRP B 1 41 ? 2.402 17.562 3.432 1 98.69 41 TRP B N 1
ATOM 1447 C CA . TRP B 1 41 ? 2.527 18.172 4.746 1 98.69 41 TRP B CA 1
ATOM 1448 C C . TRP B 1 41 ? 3.965 18.609 5.008 1 98.69 41 TRP B C 1
ATOM 1450 O O . TRP B 1 41 ? 4.203 19.719 5.5 1 98.69 41 TRP B O 1
ATOM 1460 N N . LEU B 1 42 ? 4.918 17.719 4.73 1 98.25 42 LEU B N 1
ATOM 1461 C CA . LEU B 1 42 ? 6.32 18.047 4.941 1 98.25 42 LEU B CA 1
ATOM 1462 C C . LEU B 1 42 ? 6.699 19.328 4.184 1 98.25 42 LEU B C 1
ATOM 1464 O O . LEU B 1 42 ? 7.383 20.188 4.723 1 98.25 42 LEU B O 1
ATOM 1468 N N . MET B 1 43 ? 6.281 19.406 2.918 1 98.19 43 MET B N 1
ATOM 1469 C CA . MET B 1 43 ? 6.59 20.594 2.127 1 98.19 43 MET B CA 1
ATOM 1470 C C . MET B 1 43 ? 5.938 21.844 2.732 1 98.19 43 MET B C 1
ATOM 1472 O O . MET B 1 43 ? 6.562 22.906 2.809 1 98.19 43 MET B O 1
ATOM 1476 N N . HIS B 1 44 ? 4.723 21.688 3.152 1 98.38 44 HIS B N 1
ATOM 1477 C CA . HIS B 1 44 ? 4 22.797 3.783 1 98.38 44 HIS B CA 1
ATOM 1478 C C . HIS B 1 44 ? 4.672 23.219 5.086 1 98.38 44 HIS B C 1
ATOM 1480 O O . HIS B 1 44 ? 4.949 24.406 5.289 1 98.38 44 HIS B O 1
ATOM 1486 N N . ALA B 1 45 ? 4.961 22.297 5.957 1 98.06 45 ALA B N 1
ATOM 1487 C CA . ALA B 1 45 ? 5.473 22.562 7.301 1 98.06 45 ALA B CA 1
ATOM 1488 C C . ALA B 1 45 ? 6.891 23.109 7.246 1 98.06 45 ALA B C 1
ATOM 1490 O O . ALA B 1 45 ? 7.281 23.922 8.102 1 98.06 45 ALA B O 1
ATOM 1491 N N . THR B 1 46 ? 7.66 22.688 6.258 1 97.62 46 THR B N 1
ATOM 1492 C CA . THR B 1 46 ? 9.055 23.109 6.184 1 97.62 46 THR B CA 1
ATOM 1493 C C . THR B 1 46 ? 9.195 24.359 5.324 1 97.62 46 THR B C 1
ATOM 1495 O O . THR B 1 46 ? 10.203 25.078 5.414 1 97.62 46 THR B O 1
ATOM 1498 N N . GLY B 1 47 ? 8.281 24.578 4.438 1 97.5 47 GLY B N 1
ATOM 1499 C CA . GLY B 1 47 ? 8.359 25.703 3.504 1 97.5 47 GLY B CA 1
ATOM 1500 C C . GLY B 1 47 ? 9.406 25.484 2.422 1 97.5 47 GLY B C 1
ATOM 1501 O O . GLY B 1 47 ? 9.883 26.453 1.823 1 97.5 47 GLY B O 1
ATOM 1502 N N . THR B 1 48 ? 9.844 24.266 2.225 1 95.44 48 THR B N 1
ATOM 1503 C CA . THR B 1 48 ? 10.875 23.969 1.238 1 95.44 48 THR B CA 1
ATOM 1504 C C . THR B 1 48 ? 10.453 22.797 0.355 1 95.44 48 THR B C 1
ATOM 1506 O O . THR B 1 48 ? 9.625 21.969 0.754 1 95.44 48 THR B O 1
ATOM 1509 N N . ASP B 1 49 ? 10.938 22.781 -0.877 1 96.44 49 ASP B N 1
ATOM 1510 C CA . ASP B 1 49 ? 10.82 21.594 -1.714 1 96.44 49 ASP B CA 1
ATOM 1511 C C . ASP B 1 49 ? 11.727 20.484 -1.218 1 96.44 49 ASP B C 1
ATOM 1513 O O . ASP B 1 49 ? 12.938 20.516 -1.449 1 96.44 49 ASP B O 1
ATOM 1517 N N . ILE B 1 50 ? 11.141 19.484 -0.566 1 93.75 50 ILE B N 1
ATOM 1518 C CA . ILE B 1 50 ? 11.898 18.453 0.134 1 93.75 50 ILE B CA 1
ATOM 1519 C C . ILE B 1 50 ? 12.672 17.609 -0.874 1 93.75 50 ILE B C 1
ATOM 1521 O O . ILE B 1 50 ? 13.594 16.875 -0.502 1 93.75 50 ILE B O 1
ATOM 1525 N N . ARG B 1 51 ? 12.445 17.719 -2.137 1 92.94 51 ARG B N 1
ATOM 1526 C CA . ARG B 1 51 ? 13.141 16.969 -3.184 1 92.94 51 ARG B CA 1
ATOM 1527 C C . ARG B 1 51 ? 14.516 17.562 -3.455 1 92.94 51 ARG B C 1
ATOM 1529 O O . ARG B 1 51 ? 15.359 16.922 -4.102 1 92.94 51 ARG B O 1
ATOM 1536 N N . GLU B 1 52 ? 14.734 18.719 -2.969 1 91.31 52 GLU B N 1
ATOM 1537 C CA . GLU B 1 52 ? 15.969 19.453 -3.225 1 91.31 52 GLU B CA 1
ATOM 1538 C C . GLU B 1 52 ? 16.922 19.344 -2.043 1 91.31 52 GLU B C 1
ATOM 1540 O O . GLU B 1 52 ? 18.047 19.875 -2.09 1 91.31 52 GLU B O 1
ATOM 1545 N N . LEU B 1 53 ? 16.5 18.672 -1.056 1 92.88 53 LEU B N 1
ATOM 1546 C CA . LEU B 1 53 ? 17.375 18.469 0.097 1 92.88 53 LEU B CA 1
ATOM 1547 C C . LEU B 1 53 ? 18.5 17.484 -0.228 1 92.88 53 LEU B C 1
ATOM 1549 O O . LEU B 1 53 ? 18.328 16.609 -1.085 1 92.88 53 LEU B O 1
ATOM 1553 N N . PRO B 1 54 ? 19.609 17.672 0.443 1 91.81 54 PRO B N 1
ATOM 1554 C CA . PRO B 1 54 ? 20.719 16.766 0.173 1 91.81 54 PRO B CA 1
ATOM 1555 C C . PRO B 1 54 ? 20.406 15.32 0.572 1 91.81 54 PRO B C 1
ATOM 1557 O O . PRO B 1 54 ? 20.984 14.383 0.016 1 91.81 54 PRO B O 1
ATOM 1560 N N . ALA B 1 55 ? 19.562 15.141 1.561 1 95.31 55 ALA B N 1
ATOM 1561 C CA . ALA B 1 55 ? 19.156 13.805 1.987 1 95.31 55 ALA B CA 1
ATOM 1562 C C . ALA B 1 55 ? 17.797 13.43 1.401 1 95.31 55 ALA B C 1
ATOM 1564 O O . ALA B 1 55 ? 16.891 14.266 1.344 1 95.31 55 ALA B O 1
ATOM 1565 N N . LEU B 1 56 ? 17.719 12.172 0.952 1 94 56 LEU B N 1
ATOM 1566 C CA . LEU B 1 56 ? 16.469 11.633 0.417 1 94 56 LEU B CA 1
ATOM 1567 C C . LEU B 1 56 ? 15.727 10.828 1.478 1 94 56 LEU B C 1
ATOM 1569 O O . LEU B 1 56 ? 16.328 10.023 2.191 1 94 56 LEU B O 1
ATOM 1573 N N . GLY B 1 57 ? 14.477 11.125 1.692 1 96.56 57 GLY B N 1
ATOM 1574 C CA . GLY B 1 57 ? 13.633 10.242 2.484 1 96.56 57 GLY B CA 1
ATOM 1575 C C . GLY B 1 57 ? 13.141 9.039 1.708 1 96.56 57 GLY B C 1
ATOM 1576 O O . GLY B 1 57 ? 12.18 9.133 0.944 1 96.56 57 GLY B O 1
ATOM 1577 N N . VAL B 1 58 ? 13.688 7.875 1.89 1 97.38 58 VAL B N 1
ATOM 1578 C CA . VAL B 1 58 ? 13.289 6.66 1.184 1 97.38 58 VAL B CA 1
ATOM 1579 C C . VAL B 1 58 ? 12.289 5.879 2.023 1 97.38 58 VAL B C 1
ATOM 1581 O O . VAL B 1 58 ? 12.414 5.801 3.246 1 97.38 58 VAL B O 1
ATOM 1584 N N . VAL B 1 59 ? 11.305 5.398 1.368 1 98.38 59 VAL B N 1
ATOM 1585 C CA . VAL B 1 59 ? 10.305 4.598 2.07 1 98.38 59 VAL B CA 1
ATOM 1586 C C . VAL B 1 59 ? 10.875 3.211 2.369 1 98.38 59 VAL B C 1
ATOM 1588 O O . VAL B 1 59 ? 11.273 2.486 1.454 1 98.38 59 VAL B O 1
ATOM 1591 N N . ALA B 1 60 ? 10.859 2.832 3.639 1 98.62 60 ALA B N 1
ATOM 1592 C CA . ALA B 1 60 ? 11.414 1.55 4.062 1 98.62 60 ALA B CA 1
ATOM 1593 C C . ALA B 1 60 ? 10.312 0.513 4.266 1 98.62 60 ALA B C 1
ATOM 1595 O O . ALA B 1 60 ? 10.523 -0.68 4.035 1 98.62 60 ALA B O 1
ATOM 1596 N N . GLN B 1 61 ? 9.203 0.963 4.738 1 98.81 61 GLN B N 1
ATOM 1597 C CA . GLN B 1 61 ? 8.086 0.075 5.043 1 98.81 61 GLN B CA 1
ATOM 1598 C C . GLN B 1 61 ? 6.773 0.846 5.102 1 98.81 61 GLN B C 1
ATOM 1600 O O . GLN B 1 61 ? 6.727 1.965 5.617 1 98.81 61 GLN B O 1
ATOM 1605 N N . THR B 1 62 ? 5.734 0.263 4.602 1 98.88 62 THR B N 1
ATOM 1606 C CA . THR B 1 62 ? 4.383 0.791 4.766 1 98.88 62 THR B CA 1
ATOM 1607 C C . THR B 1 62 ? 3.4 -0.331 5.086 1 98.88 62 THR B C 1
ATOM 1609 O O . THR B 1 62 ? 3.688 -1.505 4.84 1 98.88 62 THR B O 1
ATOM 1612 N N . SER B 1 63 ? 2.287 0.012 5.641 1 98.94 63 SER B N 1
ATOM 1613 C CA . SER B 1 63 ? 1.191 -0.917 5.898 1 98.94 63 SER B CA 1
ATOM 1614 C C . SER B 1 63 ? -0.146 -0.189 5.977 1 98.94 63 SER B C 1
ATOM 1616 O O . SER B 1 63 ? -0.187 1.022 6.203 1 98.94 63 SER B O 1
ATOM 1618 N N . CYS B 1 64 ? -1.167 -0.92 5.812 1 98.94 64 CYS B N 1
ATOM 1619 C CA . CYS B 1 64 ? -2.514 -0.366 5.887 1 98.94 64 CYS B CA 1
ATOM 1620 C C . CYS B 1 64 ? -3.51 -1.415 6.367 1 98.94 64 CYS B C 1
ATOM 1622 O O . CYS B 1 64 ? -3.508 -2.547 5.879 1 98.94 64 CYS B O 1
ATOM 1624 N N . GLN B 1 65 ? -4.234 -1.108 7.344 1 98.88 65 GLN B N 1
ATOM 1625 C CA . GLN B 1 65 ? -5.422 -1.851 7.75 1 98.88 65 GLN B CA 1
ATOM 1626 C C . GLN B 1 65 ? -6.695 -1.169 7.254 1 98.88 65 GLN B C 1
ATOM 1628 O O . GLN B 1 65 ? -6.906 0.019 7.504 1 98.88 65 GLN B O 1
ATOM 1633 N N . TYR B 1 66 ? -7.523 -1.915 6.598 1 98.56 66 TYR B N 1
ATOM 1634 C CA . TYR B 1 66 ? -8.734 -1.367 6.008 1 98.56 66 TYR B CA 1
ATOM 1635 C C . TYR B 1 66 ? -9.945 -1.653 6.891 1 98.56 66 TYR B C 1
ATOM 1637 O O . TYR B 1 66 ? -10.258 -2.812 7.172 1 98.56 66 TYR B O 1
ATOM 1645 N N . VAL B 1 67 ? -10.625 -0.581 7.238 1 96.81 67 VAL B N 1
ATOM 1646 C CA . VAL B 1 67 ? -11.703 -0.701 8.219 1 96.81 67 VAL B CA 1
ATOM 1647 C C . VAL B 1 67 ? -13.039 -0.382 7.559 1 96.81 67 VAL B C 1
ATOM 1649 O O . VAL B 1 67 ? -14.07 -0.971 7.906 1 96.81 67 VAL B O 1
ATOM 1652 N N . GLY B 1 68 ? -13.023 0.545 6.719 1 95.62 68 GLY B N 1
ATOM 1653 C CA . GLY B 1 68 ? -14.227 0.97 6.02 1 95.62 68 GLY B CA 1
ATOM 1654 C C . GLY B 1 68 ? -13.992 1.255 4.551 1 95.62 68 GLY B C 1
ATOM 1655 O O . GLY B 1 68 ? -12.906 1.682 4.16 1 95.62 68 GLY B O 1
ATOM 1656 N N . SER B 1 69 ? -15.062 1.085 3.725 1 95.75 69 SER B N 1
ATOM 1657 C CA . SER B 1 69 ? -14.961 1.278 2.283 1 95.75 69 SER B CA 1
ATOM 1658 C C . SER B 1 69 ? -15.094 2.752 1.912 1 95.75 69 SER B C 1
ATOM 1660 O O . SER B 1 69 ? -15.82 3.502 2.572 1 95.75 69 SER B O 1
ATOM 1662 N N . LEU B 1 70 ? -14.391 3.188 0.895 1 98.19 70 LEU B N 1
ATOM 1663 C CA . LEU B 1 70 ? -14.453 4.52 0.307 1 98.19 70 LEU B CA 1
ATOM 1664 C C . LEU B 1 70 ? -14.906 4.449 -1.147 1 98.19 70 LEU B C 1
ATOM 1666 O O . LEU B 1 70 ? -14.734 3.424 -1.809 1 98.19 70 LEU B O 1
ATOM 1670 N N . SER B 1 71 ? -15.492 5.531 -1.647 1 98.38 71 SER B N 1
ATOM 1671 C CA . SER B 1 71 ? -15.898 5.625 -3.047 1 98.38 71 SER B CA 1
ATOM 1672 C C . SER B 1 71 ? -15.969 7.078 -3.504 1 98.38 71 SER B C 1
ATOM 1674 O O . SER B 1 71 ? -16.438 7.945 -2.762 1 98.38 71 SER B O 1
ATOM 1676 N N . PHE B 1 72 ? -15.555 7.242 -4.762 1 98.56 72 PHE B N 1
ATOM 1677 C CA . PHE B 1 72 ? -15.789 8.555 -5.359 1 98.56 72 PHE B CA 1
ATOM 1678 C C . PHE B 1 72 ? -17.266 8.922 -5.285 1 98.56 72 PHE B C 1
ATOM 1680 O O . PHE B 1 72 ? -18.141 8.086 -5.555 1 98.56 72 PHE B O 1
ATOM 1687 N N . PRO B 1 73 ? -17.531 10.102 -4.895 1 97.88 73 PRO B N 1
ATOM 1688 C CA . PRO B 1 73 ? -16.672 11.273 -4.695 1 97.88 73 PRO B CA 1
ATOM 1689 C C . PRO B 1 73 ? -16.469 11.609 -3.219 1 97.88 73 PRO B C 1
ATOM 1691 O O . PRO B 1 73 ? -16.469 12.781 -2.844 1 97.88 73 PRO B O 1
ATOM 1694 N N . ASP B 1 74 ? -16.281 10.609 -2.395 1 97.94 74 ASP B N 1
ATOM 1695 C CA . ASP B 1 74 ? -16.047 10.852 -0.973 1 97.94 74 ASP B CA 1
ATOM 1696 C C . ASP B 1 74 ? -14.969 11.914 -0.765 1 97.94 74 ASP B C 1
ATOM 1698 O O . ASP B 1 74 ? -13.977 11.945 -1.487 1 97.94 74 ASP B O 1
ATOM 1702 N N . ARG B 1 75 ? -15.109 12.75 0.216 1 97.69 75 ARG B N 1
ATOM 1703 C CA . ARG B 1 75 ? -14.078 13.648 0.715 1 97.69 75 ARG B CA 1
ATOM 1704 C C . ARG B 1 75 ? -13.359 13.047 1.92 1 97.69 75 ARG B C 1
ATOM 1706 O O . ARG B 1 75 ? -14 12.516 2.828 1 97.69 75 ARG B O 1
ATOM 1713 N N . LEU B 1 76 ? -12.031 13.141 1.906 1 98.56 76 LEU B N 1
ATOM 1714 C CA . LEU B 1 76 ? -11.25 12.461 2.932 1 98.56 76 LEU B CA 1
ATOM 1715 C C . LEU B 1 76 ? -10.367 13.445 3.691 1 98.56 76 LEU B C 1
ATOM 1717 O O . LEU B 1 76 ? -10.016 14.5 3.164 1 98.56 76 LEU B O 1
ATOM 1721 N N . GLN B 1 77 ? -10.102 13.078 4.934 1 98.62 77 GLN B N 1
ATOM 1722 C CA . GLN B 1 77 ? -9.031 13.664 5.738 1 98.62 77 GLN B CA 1
ATOM 1723 C C . GLN B 1 77 ? -7.996 12.609 6.129 1 98.62 77 GLN B C 1
ATOM 1725 O O . GLN B 1 77 ? -8.344 11.562 6.668 1 98.62 77 GLN B O 1
ATOM 1730 N N . VAL B 1 78 ? -6.762 12.922 5.84 1 98.81 78 VAL B N 1
ATOM 1731 C CA . VAL B 1 78 ? -5.691 12.023 6.266 1 98.81 78 VAL B CA 1
ATOM 1732 C C . VAL B 1 78 ? -5.043 12.555 7.543 1 98.81 78 VAL B C 1
ATOM 1734 O O . VAL B 1 78 ? -4.484 13.656 7.551 1 98.81 78 VAL B O 1
ATOM 1737 N N . GLY B 1 79 ? -5.16 11.727 8.586 1 98.69 79 GLY B N 1
ATOM 1738 C CA . GLY B 1 79 ? -4.523 12.07 9.852 1 98.69 79 GLY B CA 1
ATOM 1739 C C . GLY B 1 79 ? -3.061 11.68 9.906 1 98.69 79 GLY B C 1
ATOM 1740 O O . GLY B 1 79 ? -2.689 10.586 9.469 1 98.69 79 GLY B O 1
ATOM 1741 N N . LEU B 1 80 ? -2.232 12.578 10.461 1 98.69 80 LEU B N 1
ATOM 1742 C CA . LEU B 1 80 ? -0.801 12.328 10.602 1 98.69 80 LEU B CA 1
ATOM 1743 C C . LEU B 1 80 ? -0.359 12.5 12.047 1 98.69 80 LEU B C 1
ATOM 1745 O O . LEU B 1 80 ? -0.707 13.492 12.695 1 98.69 80 LEU B O 1
ATOM 1749 N N . ARG B 1 81 ? 0.336 11.578 12.492 1 98.5 81 ARG B N 1
ATOM 1750 C CA . ARG B 1 81 ? 1.135 11.695 13.711 1 98.5 81 ARG B CA 1
ATOM 1751 C C . ARG B 1 81 ? 2.422 10.883 13.594 1 98.5 81 ARG B C 1
ATOM 1753 O O . ARG B 1 81 ? 2.584 10.086 12.664 1 98.5 81 ARG B O 1
ATOM 1760 N N . ILE B 1 82 ? 3.385 11.102 14.461 1 98.69 82 ILE B N 1
ATOM 1761 C CA . ILE B 1 82 ? 4.668 10.406 14.414 1 98.69 82 ILE B CA 1
ATOM 1762 C C . ILE B 1 82 ? 4.855 9.578 15.68 1 98.69 82 ILE B C 1
ATOM 1764 O O . ILE B 1 82 ? 4.832 10.117 16.797 1 98.69 82 ILE B O 1
ATOM 1768 N N . SER B 1 83 ? 5.016 8.328 15.492 1 98.5 83 SER B N 1
ATOM 1769 C CA . SER B 1 83 ? 5.164 7.422 16.625 1 98.5 83 SER B CA 1
ATOM 1770 C C . SER B 1 83 ? 6.633 7.219 16.984 1 98.5 83 SER B C 1
ATOM 1772 O O . SER B 1 83 ? 6.961 6.875 18.125 1 98.5 83 SER B O 1
ATOM 1774 N N . ARG B 1 84 ? 7.523 7.391 16.016 1 98.62 84 ARG B N 1
ATOM 1775 C CA . ARG B 1 84 ? 8.953 7.25 16.25 1 98.62 84 ARG B CA 1
ATOM 1776 C C . ARG B 1 84 ? 9.75 8.266 15.438 1 98.62 84 ARG B C 1
ATOM 1778 O O . ARG B 1 84 ? 9.586 8.352 14.219 1 98.62 84 ARG B O 1
ATOM 1785 N N . LEU B 1 85 ? 10.508 8.992 16.094 1 98.75 85 LEU B N 1
ATOM 1786 C CA . LEU B 1 85 ? 11.461 9.914 15.492 1 98.75 85 LEU B CA 1
ATOM 1787 C C . LEU B 1 85 ? 12.891 9.539 15.875 1 98.75 85 LEU B C 1
ATOM 1789 O O . LEU B 1 85 ? 13.375 9.938 16.938 1 98.75 85 LEU B O 1
ATOM 1793 N N . GLY B 1 86 ? 13.547 8.805 15.016 1 98.5 86 GLY B N 1
ATOM 1794 C CA . GLY B 1 86 ? 14.898 8.336 15.273 1 98.5 86 GLY B CA 1
ATOM 1795 C C . GLY B 1 86 ? 15.961 9.281 14.758 1 98.5 86 GLY B C 1
ATOM 1796 O O . GLY B 1 86 ? 15.688 10.453 14.484 1 98.5 86 GLY B O 1
ATOM 1797 N N . ARG B 1 87 ? 17.141 8.742 14.68 1 98.44 87 ARG B N 1
ATOM 1798 C CA . ARG B 1 87 ? 18.25 9.539 14.148 1 98.44 87 ARG B CA 1
ATOM 1799 C C . ARG B 1 87 ? 18.125 9.688 12.641 1 98.44 87 ARG B C 1
ATOM 1801 O O . ARG B 1 87 ? 18.266 10.789 12.109 1 98.44 87 ARG B O 1
ATOM 1808 N N . SER B 1 88 ? 17.844 8.547 11.953 1 98.69 88 SER B N 1
ATOM 1809 C CA . SER B 1 88 ? 17.828 8.562 10.492 1 98.69 88 SER B CA 1
ATOM 1810 C C . SER B 1 88 ? 16.453 8.195 9.945 1 98.69 88 SER B C 1
ATOM 1812 O O . SER B 1 88 ? 16.234 8.227 8.734 1 98.69 88 SER B O 1
ATOM 1814 N N . SER B 1 89 ? 15.5 7.883 10.891 1 98.81 89 SER B N 1
ATOM 1815 C CA . SER B 1 89 ? 14.227 7.379 10.391 1 98.81 89 SER B CA 1
ATOM 1816 C C . SER B 1 89 ? 13.055 8.008 11.133 1 98.81 89 SER B C 1
ATOM 1818 O O . SER B 1 89 ? 13.195 8.414 12.289 1 98.81 89 SER B O 1
ATOM 1820 N N . ILE B 1 90 ? 11.992 8.148 10.445 1 98.81 90 ILE B N 1
ATOM 1821 C CA . ILE B 1 90 ? 10.719 8.617 10.984 1 98.81 90 ILE B CA 1
ATOM 1822 C C . ILE B 1 90 ? 9.633 7.578 10.719 1 98.81 90 ILE B C 1
ATOM 1824 O O . ILE B 1 90 ? 9.508 7.07 9.602 1 98.81 90 ILE B O 1
ATOM 1828 N N . THR B 1 91 ? 8.852 7.191 11.703 1 98.88 91 THR B N 1
ATOM 1829 C CA . THR B 1 91 ? 7.652 6.371 11.531 1 98.88 91 THR B CA 1
ATOM 1830 C C . THR B 1 91 ? 6.391 7.219 11.68 1 98.88 91 THR B C 1
ATOM 1832 O O . THR B 1 91 ? 6.098 7.719 12.773 1 98.88 91 THR B O 1
ATOM 1835 N N . TYR B 1 92 ? 5.676 7.375 10.609 1 98.81 92 TYR B N 1
ATOM 1836 C CA . TYR B 1 92 ? 4.375 8.031 10.617 1 98.81 92 TYR B CA 1
ATOM 1837 C C . TYR B 1 92 ? 3.26 7.039 10.906 1 98.81 92 TYR B C 1
ATOM 1839 O O . TYR B 1 92 ? 3.209 5.961 10.312 1 98.81 92 TYR B O 1
ATOM 1847 N N . ASP B 1 93 ? 2.389 7.344 11.852 1 98.75 93 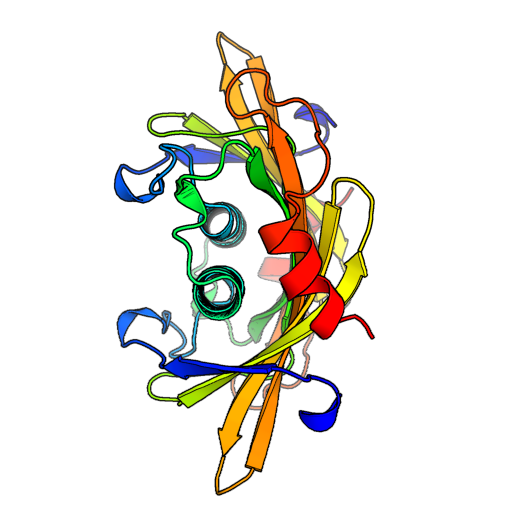ASP B N 1
ATOM 1848 C CA . ASP B 1 93 ? 1.095 6.691 12.031 1 98.75 93 ASP B CA 1
ATOM 1849 C C . ASP B 1 93 ? -0.024 7.5 11.375 1 98.75 93 ASP B C 1
ATOM 1851 O O . ASP B 1 93 ? -0.224 8.672 11.703 1 98.75 93 ASP B O 1
ATOM 1855 N N . LEU B 1 94 ? -0.705 6.848 10.469 1 98.69 94 LEU B N 1
ATOM 1856 C CA . LEU B 1 94 ? -1.664 7.57 9.641 1 98.69 94 LEU B CA 1
ATOM 1857 C C . LEU B 1 94 ? -3.062 6.984 9.789 1 98.69 94 LEU B C 1
ATOM 1859 O O . LEU B 1 94 ? -3.219 5.844 10.234 1 98.69 94 LEU B O 1
ATOM 1863 N N . ALA B 1 95 ? -4.012 7.781 9.469 1 98.75 95 ALA B N 1
ATOM 1864 C CA . ALA B 1 95 ? -5.406 7.363 9.367 1 98.75 95 ALA B CA 1
ATOM 1865 C C . ALA B 1 95 ? -6.109 8.062 8.211 1 98.75 95 ALA B C 1
ATOM 1867 O O . ALA B 1 95 ? -5.77 9.195 7.863 1 98.75 95 ALA B O 1
ATOM 1868 N N . ILE B 1 96 ? -6.992 7.375 7.582 1 98.81 96 ILE B N 1
ATOM 1869 C CA . ILE B 1 96 ? -7.879 7.988 6.598 1 98.81 96 ILE B CA 1
ATOM 1870 C C . ILE B 1 96 ? -9.297 8.062 7.16 1 98.81 96 ILE B C 1
ATOM 1872 O O . ILE B 1 96 ? -9.859 7.043 7.57 1 98.81 96 ILE B O 1
ATOM 1876 N N . PHE B 1 97 ? -9.82 9.234 7.137 1 98.69 97 PHE B N 1
ATOM 1877 C CA . PHE B 1 97 ? -11.195 9.477 7.562 1 98.69 97 PHE B CA 1
ATOM 1878 C C . PHE B 1 97 ? -12.055 9.922 6.383 1 98.69 97 PHE B C 1
ATOM 1880 O O . PHE B 1 97 ? -11.617 10.711 5.551 1 98.69 97 PHE B O 1
ATOM 1887 N N . ARG B 1 98 ? -13.242 9.406 6.344 1 98.19 98 ARG B N 1
ATOM 1888 C CA . ARG B 1 98 ? -14.258 9.875 5.402 1 98.19 98 ARG B CA 1
ATOM 1889 C C . ARG B 1 98 ? -15.133 10.953 6.035 1 98.19 98 ARG B C 1
ATOM 1891 O O . ARG B 1 98 ? -15.641 10.773 7.145 1 98.19 98 ARG B O 1
ATOM 1898 N N . GLU B 1 99 ? -15.305 12.031 5.355 1 97.06 99 GLU B N 1
ATOM 1899 C CA . GLU B 1 99 ? -16.234 13.047 5.832 1 97.06 99 GLU B CA 1
ATOM 1900 C C . GLU B 1 99 ? -17.688 12.586 5.688 1 97.06 99 GLU B C 1
ATOM 1902 O O . GLU B 1 99 ? -18.109 12.195 4.598 1 97.06 99 GLU B O 1
ATOM 1907 N N . ALA B 1 100 ? -18.422 12.484 6.832 1 92.81 100 ALA B N 1
ATOM 1908 C CA . ALA B 1 100 ? -19.828 12.078 6.871 1 92.81 100 ALA B CA 1
ATOM 1909 C C . ALA B 1 100 ? -20.641 13.016 7.762 1 92.81 100 ALA B C 1
ATOM 1911 O O . ALA B 1 100 ? -20.531 12.961 8.992 1 92.81 100 ALA B O 1
ATOM 1912 N N . ASP B 1 101 ? -21.781 13.664 7.172 1 87.25 101 ASP B N 1
ATOM 1913 C CA . ASP B 1 101 ? -22.781 14.484 7.867 1 87.25 101 ASP B CA 1
ATOM 1914 C C . ASP B 1 101 ? -22.141 15.219 9.047 1 87.25 101 ASP B C 1
ATOM 1916 O O . ASP B 1 101 ? -22.641 15.141 10.172 1 87.25 101 ASP B O 1
ATOM 1920 N N . ASN B 1 102 ? -21.141 15.664 9.219 1 85.5 102 ASN B N 1
ATOM 1921 C CA . ASN B 1 102 ? -20.469 16.5 10.203 1 85.5 102 ASN B CA 1
ATOM 1922 C C . ASN B 1 102 ? -19.562 15.688 11.117 1 85.5 102 ASN B C 1
ATOM 1924 O O . ASN B 1 102 ? -19.359 16.047 12.281 1 85.5 102 ASN B O 1
ATOM 1928 N N . ASP B 1 103 ? -19.297 14.648 10.664 1 94 103 ASP B N 1
ATOM 1929 C CA . ASP B 1 103 ? -18.391 13.789 11.422 1 94 103 ASP B CA 1
ATOM 1930 C C . ASP B 1 103 ? -17.328 13.164 10.516 1 94 103 ASP B C 1
ATOM 1932 O O . ASP B 1 103 ? -17.328 13.398 9.305 1 94 103 ASP B O 1
ATOM 1936 N N . LEU B 1 104 ? -16.312 12.617 11.133 1 96.44 104 LEU B N 1
ATOM 1937 C CA . LEU B 1 104 ? -15.266 11.867 10.438 1 96.44 104 LEU B CA 1
ATOM 1938 C C . LEU B 1 104 ? -15.336 10.383 10.797 1 96.44 104 LEU B C 1
ATOM 1940 O O . LEU B 1 104 ? -15.25 10.016 11.969 1 96.44 104 LEU B O 1
ATOM 1944 N N . GLU B 1 105 ? -15.523 9.602 9.789 1 97.12 105 GLU B N 1
ATOM 1945 C CA . GLU B 1 105 ? -15.586 8.156 9.984 1 97.12 105 GLU B CA 1
ATOM 1946 C C . GLU B 1 105 ? -14.281 7.488 9.578 1 97.12 105 GLU B C 1
ATOM 1948 O O . GLU B 1 105 ? -13.789 7.691 8.469 1 97.12 105 GLU B O 1
ATOM 1953 N N . LEU B 1 106 ? -13.727 6.645 10.453 1 98.19 106 LEU B N 1
ATOM 1954 C CA . LEU B 1 106 ? -12.469 5.965 10.18 1 98.19 106 LEU B CA 1
ATOM 1955 C C . LEU B 1 106 ? -12.633 4.953 9.047 1 98.19 106 LEU B C 1
ATOM 1957 O O . LEU B 1 106 ? -13.555 4.129 9.078 1 98.19 106 LEU B O 1
ATOM 1961 N N . ALA B 1 107 ? -11.742 5.062 8.062 1 98.38 107 ALA B N 1
ATOM 1962 C CA . ALA B 1 107 ? -11.797 4.137 6.934 1 98.38 107 ALA B CA 1
ATOM 1963 C C . ALA B 1 107 ? -10.578 3.225 6.914 1 98.38 107 ALA B C 1
ATOM 1965 O O . ALA B 1 107 ? -10.648 2.088 6.445 1 98.38 107 ALA B O 1
ATOM 1966 N N . ALA B 1 108 ? -9.453 3.695 7.391 1 98.81 108 ALA B N 1
ATOM 1967 C CA . ALA B 1 108 ? -8.227 2.906 7.379 1 98.81 108 ALA B CA 1
ATOM 1968 C C . ALA B 1 108 ? -7.191 3.496 8.336 1 98.81 108 ALA B C 1
ATOM 1970 O O . ALA B 1 108 ? -7.25 4.68 8.672 1 98.81 108 ALA B O 1
ATOM 1971 N N . THR B 1 109 ? -6.27 2.693 8.758 1 98.81 109 THR B N 1
ATOM 1972 C CA . THR B 1 109 ? -5.062 3.113 9.453 1 98.81 109 THR B CA 1
ATOM 1973 C C . THR B 1 109 ? -3.82 2.518 8.797 1 98.81 109 THR B C 1
ATOM 1975 O O . THR B 1 109 ? -3.908 1.513 8.086 1 98.81 109 THR B O 1
ATOM 1978 N N . GLY B 1 110 ? -2.723 3.193 9.031 1 98.69 110 GLY B N 1
ATOM 1979 C CA . GLY B 1 110 ? -1.517 2.668 8.414 1 98.69 110 GLY B CA 1
ATOM 1980 C C . GLY B 1 110 ? -0.244 3.26 8.992 1 98.69 110 GLY B C 1
ATOM 1981 O O . GLY B 1 110 ? -0.297 4.152 9.836 1 98.69 110 GLY B O 1
ATOM 1982 N N . THR B 1 111 ? 0.847 2.666 8.562 1 98.88 111 THR B N 1
ATOM 1983 C CA . THR B 1 111 ? 2.174 3.135 8.945 1 98.88 111 THR B CA 1
ATOM 1984 C C . THR B 1 111 ? 3.021 3.428 7.707 1 98.88 111 THR B C 1
ATOM 1986 O O . THR B 1 111 ? 2.814 2.83 6.648 1 98.88 111 THR B O 1
ATOM 1989 N N . PHE B 1 112 ? 3.818 4.352 7.785 1 98.81 112 PHE B N 1
ATOM 1990 C CA . PHE B 1 112 ? 4.715 4.852 6.75 1 98.81 112 PHE B CA 1
ATOM 1991 C C . PHE B 1 112 ? 6.082 5.191 7.336 1 98.81 112 PHE B C 1
ATOM 1993 O O . PHE B 1 112 ? 6.203 6.109 8.148 1 98.81 112 PHE B O 1
ATOM 2000 N N . VAL B 1 113 ? 7.168 4.465 6.914 1 98.88 113 VAL B N 1
ATOM 2001 C CA . VAL B 1 113 ? 8.492 4.664 7.488 1 98.88 113 VAL B CA 1
ATOM 2002 C C . VAL B 1 113 ? 9.422 5.277 6.441 1 98.88 113 VAL B C 1
ATOM 2004 O O . VAL B 1 113 ? 9.672 4.676 5.395 1 98.88 113 VAL B O 1
ATOM 2007 N N . HIS B 1 114 ? 9.93 6.426 6.727 1 98.69 114 HIS B N 1
ATOM 2008 C CA . HIS B 1 114 ? 10.992 7.051 5.941 1 98.69 114 HIS B CA 1
ATOM 2009 C C . HIS B 1 114 ? 12.359 6.812 6.57 1 98.69 114 HIS B C 1
ATOM 2011 O O . HIS B 1 114 ? 12.531 6.984 7.781 1 98.69 114 HIS B O 1
ATOM 2017 N N . VAL B 1 115 ? 13.266 6.473 5.809 1 98.69 115 VAL B N 1
ATOM 2018 C CA . VAL B 1 115 ? 14.68 6.496 6.18 1 98.69 115 VAL B CA 1
ATOM 2019 C C . VAL B 1 115 ? 15.422 7.512 5.324 1 98.69 115 VAL B C 1
ATOM 2021 O O . VAL B 1 115 ? 15.312 7.5 4.094 1 98.69 115 VAL B O 1
ATOM 2024 N N . TYR B 1 116 ? 16.141 8.336 5.945 1 98.5 116 TYR B N 1
ATOM 2025 C CA . TYR B 1 116 ? 16.891 9.352 5.203 1 98.5 116 TYR B CA 1
ATOM 2026 C C . TYR B 1 116 ? 18.281 8.852 4.832 1 98.5 116 TYR B C 1
ATOM 2028 O O . TYR B 1 116 ? 19 8.328 5.68 1 98.5 116 TYR B O 1
ATOM 2036 N N . VAL B 1 117 ? 18.578 9.039 3.584 1 97.5 117 VAL B N 1
ATOM 2037 C CA . VAL B 1 117 ? 19.859 8.57 3.059 1 97.5 117 VAL B CA 1
ATOM 2038 C C . VAL B 1 117 ? 20.531 9.68 2.256 1 97.5 117 VAL B C 1
ATOM 2040 O O . VAL B 1 117 ? 19.859 10.594 1.772 1 97.5 117 VAL B O 1
ATOM 2043 N N . ASP B 1 118 ? 21.859 9.523 2.131 1 95.88 118 ASP B N 1
ATOM 2044 C CA . ASP B 1 118 ? 22.594 10.398 1.221 1 95.88 118 ASP B CA 1
ATOM 2045 C C . ASP B 1 118 ? 22.203 10.125 -0.232 1 95.88 118 ASP B C 1
ATOM 2047 O O . ASP B 1 118 ? 22.109 8.977 -0.649 1 95.88 118 ASP B O 1
ATOM 2051 N N . ALA B 1 119 ? 22.047 11.164 -1.021 1 88.5 119 ALA B N 1
ATOM 2052 C CA . ALA B 1 119 ? 21.531 11.008 -2.381 1 88.5 119 ALA B CA 1
ATOM 2053 C C . ALA B 1 119 ? 22.547 10.273 -3.262 1 88.5 119 ALA B C 1
ATOM 2055 O O . ALA B 1 119 ? 22.156 9.578 -4.207 1 88.5 119 ALA B O 1
ATOM 2056 N N . GLU B 1 120 ? 23.766 10.367 -2.953 1 89.25 120 GLU B N 1
ATOM 2057 C CA . GLU B 1 120 ? 24.812 9.766 -3.773 1 89.25 120 GLU B CA 1
ATOM 2058 C C . GLU B 1 120 ? 25.188 8.375 -3.264 1 89.25 120 GLU B C 1
ATOM 2060 O O . GLU B 1 120 ? 25.062 7.391 -3.99 1 89.25 120 GLU B O 1
ATOM 2065 N N . SER B 1 121 ? 25.484 8.289 -1.997 1 93.31 121 SER B N 1
ATOM 2066 C CA . SER B 1 121 ? 25.984 7.035 -1.449 1 93.31 121 SER B CA 1
ATOM 2067 C C . SER B 1 121 ? 24.844 6.098 -1.08 1 93.31 121 SER B C 1
ATOM 2069 O O . SER B 1 121 ? 25.062 4.898 -0.879 1 93.31 121 SER B O 1
ATOM 2071 N N . ARG B 1 122 ? 23.688 6.621 -0.845 1 91.62 122 ARG B N 1
ATOM 2072 C CA . ARG B 1 122 ? 22.484 5.902 -0.436 1 91.62 122 ARG B CA 1
ATOM 2073 C C . ARG B 1 122 ? 22.656 5.277 0.943 1 91.62 122 ARG B C 1
ATOM 2075 O O . ARG B 1 122 ? 21.969 4.312 1.287 1 91.62 122 ARG B O 1
ATOM 2082 N N . LYS B 1 123 ? 23.594 5.805 1.689 1 96.25 123 LYS B N 1
ATOM 2083 C CA . LYS B 1 123 ? 23.781 5.395 3.078 1 96.25 123 LYS B CA 1
ATOM 2084 C C . LYS B 1 123 ? 22.969 6.266 4.027 1 96.25 123 LYS B C 1
ATOM 2086 O O . LYS B 1 123 ? 22.766 7.453 3.766 1 96.25 123 LYS B O 1
ATOM 2091 N N . PRO B 1 124 ? 22.516 5.645 5.117 1 97.88 124 PRO B N 1
ATOM 2092 C CA . PRO B 1 124 ? 21.703 6.41 6.066 1 97.88 124 PRO B CA 1
ATOM 2093 C C . PRO B 1 124 ? 22.438 7.637 6.609 1 97.88 124 PRO B C 1
ATOM 2095 O O . PRO B 1 124 ? 23.641 7.574 6.875 1 97.88 124 PRO B O 1
ATOM 2098 N N . VAL B 1 125 ? 21.781 8.68 6.727 1 98.38 125 VAL B N 1
ATOM 2099 C CA . VAL B 1 125 ? 22.266 9.914 7.324 1 98.38 125 VAL B CA 1
ATOM 2100 C C . VAL B 1 125 ? 21.25 10.43 8.344 1 98.38 125 VAL B C 1
ATOM 2102 O O . VAL B 1 125 ? 20.125 9.922 8.43 1 98.38 125 VAL B O 1
ATOM 2105 N N . GLU B 1 126 ? 21.656 11.422 9.039 1 98.25 126 GLU B N 1
ATOM 2106 C CA . GLU B 1 126 ? 20.734 12.055 9.977 1 98.25 126 GLU B CA 1
ATOM 2107 C C . GLU B 1 126 ? 19.594 12.75 9.25 1 98.25 126 GLU B C 1
ATOM 2109 O O . GLU B 1 126 ? 19.781 13.289 8.156 1 98.25 126 GLU B O 1
ATOM 2114 N N . ILE B 1 127 ? 18.453 12.727 9.898 1 98.56 127 ILE B N 1
ATOM 2115 C CA . ILE B 1 127 ? 17.312 13.484 9.375 1 98.56 127 ILE B CA 1
ATOM 2116 C C . ILE B 1 127 ? 17.703 14.953 9.242 1 98.56 127 ILE B C 1
ATOM 2118 O O . ILE B 1 127 ? 18.219 15.555 10.188 1 98.56 127 ILE B O 1
ATOM 2122 N N . PRO B 1 128 ? 17.438 15.523 8.039 1 98.12 128 PRO B N 1
ATOM 2123 C CA . PRO B 1 128 ? 17.719 16.953 7.914 1 98.12 128 PRO B CA 1
ATOM 2124 C C . PRO B 1 128 ? 17.047 17.781 8.992 1 98.12 128 PRO B C 1
ATOM 2126 O O . PRO B 1 128 ? 15.898 17.516 9.359 1 98.12 128 PRO B O 1
ATOM 2129 N N . ALA B 1 129 ? 17.734 18.844 9.422 1 97.94 129 ALA B N 1
ATOM 2130 C CA . ALA B 1 129 ? 17.266 19.656 10.547 1 97.94 129 ALA B CA 1
ATOM 2131 C C . ALA B 1 129 ? 15.875 20.219 10.281 1 97.94 129 ALA B C 1
ATOM 2133 O O . ALA B 1 129 ? 15.023 20.25 11.172 1 97.94 129 ALA B O 1
ATOM 2134 N N . VAL B 1 130 ? 15.641 20.672 9.055 1 98 130 VAL B N 1
ATOM 2135 C CA . VAL B 1 130 ? 14.375 21.297 8.711 1 98 130 VAL B CA 1
ATOM 2136 C C . VAL B 1 130 ? 13.242 20.281 8.812 1 98 130 VAL B C 1
ATOM 2138 O O . VAL B 1 130 ? 12.133 20.609 9.234 1 98 130 VAL B O 1
ATOM 2141 N N . ILE B 1 131 ? 13.5 19.062 8.445 1 98.44 131 ILE B N 1
ATOM 2142 C CA . ILE B 1 131 ? 12.523 17.984 8.523 1 98.44 131 ILE B CA 1
ATOM 2143 C C . ILE B 1 131 ? 12.289 17.609 9.984 1 98.44 131 ILE B C 1
ATOM 2145 O O . ILE B 1 131 ? 11.148 17.453 10.422 1 98.44 131 ILE B O 1
ATOM 2149 N N . ARG B 1 132 ? 13.398 17.438 10.734 1 98.56 132 ARG B N 1
ATOM 2150 C CA . ARG B 1 132 ? 13.297 17.062 12.141 1 98.56 132 ARG B CA 1
ATOM 2151 C C . ARG B 1 132 ? 12.469 18.078 12.93 1 98.56 132 ARG B C 1
ATOM 2153 O O . ARG B 1 132 ? 11.641 17.688 13.758 1 98.56 132 ARG B O 1
ATOM 2160 N N . THR B 1 133 ? 12.711 19.344 12.664 1 98.25 133 THR B N 1
ATOM 2161 C CA . THR B 1 133 ? 11.984 20.391 13.359 1 98.25 133 THR B CA 1
ATOM 2162 C C . THR B 1 133 ? 10.484 20.297 13.086 1 98.25 133 THR B C 1
ATOM 2164 O O . THR B 1 133 ? 9.672 20.375 14.016 1 98.25 133 THR B O 1
ATOM 2167 N N . ALA B 1 134 ? 10.133 20.094 11.859 1 98.25 134 ALA B N 1
ATOM 2168 C CA . ALA B 1 134 ? 8.727 19.938 11.492 1 98.25 134 ALA B CA 1
ATOM 2169 C C . ALA B 1 134 ? 8.141 18.672 12.117 1 98.25 134 ALA B C 1
ATOM 2171 O O . ALA B 1 134 ? 7.066 18.719 12.719 1 98.25 134 ALA B O 1
ATOM 2172 N N . ALA B 1 135 ? 8.828 17.562 12.039 1 98.31 135 ALA B N 1
ATOM 2173 C CA . ALA B 1 135 ? 8.359 16.266 12.5 1 98.31 135 ALA B CA 1
ATOM 2174 C C . ALA B 1 135 ? 8.164 16.25 14.016 1 98.31 135 ALA B C 1
ATOM 2176 O O . ALA B 1 135 ? 7.234 15.617 14.523 1 98.31 135 ALA B O 1
ATOM 2177 N N . ALA B 1 136 ? 8.984 16.938 14.711 1 98.25 136 ALA B N 1
ATOM 2178 C CA . ALA B 1 136 ? 8.945 16.969 16.172 1 98.25 136 ALA B CA 1
ATOM 2179 C C . ALA B 1 136 ? 7.609 17.484 16.688 1 98.25 136 ALA B C 1
ATOM 2181 O O . ALA B 1 136 ? 7.172 17.125 17.781 1 98.25 136 ALA B O 1
ATOM 2182 N N . GLN B 1 137 ? 6.938 18.219 15.859 1 96.88 137 GLN B N 1
ATOM 2183 C CA . GLN B 1 137 ? 5.668 18.812 16.25 1 96.88 137 GLN B CA 1
ATOM 2184 C C . GLN B 1 137 ? 4.547 17.781 16.25 1 96.88 137 GLN B C 1
ATOM 2186 O O . GLN B 1 137 ? 3.477 18.031 16.812 1 96.88 137 GLN B O 1
ATOM 2191 N N . LEU B 1 138 ? 4.773 16.609 15.633 1 97.69 138 LEU B N 1
ATOM 2192 C CA . LEU B 1 138 ? 3.705 15.633 15.477 1 97.69 138 LEU B CA 1
ATOM 2193 C C . LEU B 1 138 ? 3.973 14.398 16.328 1 97.69 138 LEU B C 1
ATOM 2195 O O . LEU B 1 138 ? 3.213 13.43 16.281 1 97.69 138 LEU B O 1
ATOM 2199 N N . THR B 1 139 ? 5.102 14.398 17.094 1 96.19 139 THR B N 1
ATOM 2200 C CA . THR B 1 139 ? 5.43 13.227 17.906 1 96.19 139 THR B CA 1
ATOM 2201 C C . THR B 1 139 ? 4.398 13.023 19.016 1 96.19 139 THR B C 1
ATOM 2203 O O . THR B 1 139 ? 3.998 13.984 19.672 1 96.19 139 THR B O 1
ATOM 2206 N N . THR B 1 140 ? 3.881 11.875 19.094 1 86.12 140 THR B N 1
ATOM 2207 C CA . THR B 1 140 ? 2.908 11.555 20.141 1 86.12 140 THR B CA 1
ATOM 2208 C C . THR B 1 140 ? 3.508 10.609 21.172 1 86.12 140 THR B C 1
ATOM 2210 O O . THR B 1 140 ? 4.426 9.844 20.859 1 86.12 140 THR B O 1
#

Solvent-accessible surface area (backbone atoms only — not comparable to full-atom values): 14896 Å² total; per-residue (Å²): 136,61,74,86,77,26,88,38,71,39,82,42,76,54,47,82,82,42,34,41,99,85,60,29,47,36,78,45,51,55,45,48,51,51,54,47,46,55,54,52,47,50,28,62,67,53,71,44,69,67,85,72,46,71,50,41,74,41,71,42,35,41,37,37,41,53,72,42,91,52,36,64,79,43,44,30,34,38,28,39,26,23,73,41,80,60,64,34,36,39,34,35,42,35,32,37,24,36,64,47,100,92,41,72,41,68,22,31,38,32,40,43,27,34,36,20,18,33,71,82,79,64,43,80,34,66,50,53,67,63,55,46,60,46,49,62,75,36,56,106,136,60,75,86,77,25,88,39,72,40,82,42,76,53,46,82,81,43,34,42,98,86,61,29,45,36,79,44,51,56,45,47,52,51,54,49,46,56,53,52,46,50,29,62,67,53,73,44,69,66,86,73,45,72,49,41,73,41,71,42,35,40,37,39,42,53,72,41,90,50,36,64,79,46,44,30,32,37,28,39,27,25,73,41,79,59,65,33,36,39,33,35,42,36,32,38,24,36,64,48,102,90,41,73,42,69,23,30,37,32,40,43,28,34,36,20,17,33,70,81,80,63,43,78,34,68,51,53,67,62,56,46,59,46,49,61,74,36,56,106